Protein 5K8K (pdb70)

Foldseek 3Di:
DKEKEAEAAQDDPVCVLSVVVVLCVVPVLLPHQEYEYAENPHVAAQAPPDDDPSVVVVLVSLQVSVVSNYQAAYEYDPRYNRDDDVSCVSRVHHYDYQWDWDQDLNFTEIEHAQPVQLVLPVVVVVVVVVCPDVVVSVVSVVDDPVVSVVVSVVVVVVVVVVVVVDDLNSRGDPVSVVVVCVVSVGQYYEHEDSQDADWDNDPRHIYGYFHHDDSVDGWMWMDSVPDIDTPDD

Secondary structure (DSSP, 8-state):
---EEE----BBTTBHHHHHHHHH---SGGG-SEEEEES--BS----TT---HHHHHHHHHHHHHHHTT-EEEEE--SSSTT--HHHHHHH--EEE-SEEEEEETTEEEEEE-SGGG-TT-HHHHHHHHHHT-HHHHHHHHHS-HHHHHHHHHHHHHHHHHHHHTS-S-----HHHHHHHHHHHT-SEEEE-SS---EEEE-SS-EEEEPPPPBTTB---B--TTS---B---

Nearest PDB structures (foldseek):
  8qjz-assembly1_A  TM=9.692E-01  e=6.693E-30  Escherichia coli
  6pib-assembly1_A  TM=9.612E-01  e=5.198E-30  Klebsiella pneumoniae
  8qka-assembly1_A-2  TM=9.371E-01  e=3.813E-28  Klebsiella pneumoniae
  5b49-assembly2_B  TM=9.588E-01  e=7.422E-27  Pseudomonas aeruginosa PAO1
  5b4c-assembly2_B  TM=9.190E-01  e=1.639E-25  Pseudomonas aeruginosa PAO1

Radius of gyration: 17.31 Å; Cα contacts (8 Å, |Δi|>4): 423; chains: 1; bounding box: 34×46×44 Å

GO terms:
  GO:0030145 manganese ion binding (F, IDA)
  GO:0008758 UDP-2,3-diacylglucosamine hydrolase activity (F, IDA)
  GO:0005737 cytoplasm (C, EXP)

InterPro domains:
  IPR004843 Calcineurin-like, phosphoesterase domain [PF00149] (6-199)
  IPR010138 UDP-2,3-diacylglucosamine hydrolase [MF_00575] (1-237)
  IPR010138 UDP-2,3-diacylglucosamine hydrolase [TIGR01854] (4-230)
  IPR029052 Metallo-dependent phosphatase-like [G3DSA:3.60.21.10] (2-234)
  IPR029052 Metallo-dependent phosphatase-like [SSF56300] (5-220)
  IPR043461 UDP-2,3-diacylglucosamine hydrolase LpxH-like [PTHR34990] (2-232)

Structure (mmCIF, N/CA/C/O backbone):
data_5K8K
#
_entry.id   5K8K
#
_cell.length_a   99.840
_cell.length_b   99.840
_cell.length_c   200.850
_cell.angle_alpha   90.00
_cell.angle_beta   90.00
_cell.angle_gamma   120.00
#
_symmetry.space_group_name_H-M   'H 3 2'
#
loop_
_entity.id
_entity.type
_entity.pdbx_description
1 polymer 'UDP-2,3-diacylglucosamine hydrolase'
2 non-polymer 'MANGANESE (II) ION'
3 non-polymer '(R)-((2R,3S,4R,5R,6R)-3-HYDROXY-2-(HYDROXYMETHYL)-5-((R)-3-HYDROXYTETRADECANAMIDO)-6-(PHOSPHONOOXY)TETRAHYDRO-2H-PYRAN-4-YL) 3-HYDROXYTETRADECANOATE'
4 non-polymer 'ACETATE ION'
5 non-polymer GLYCEROL
6 water water
#
loop_
_atom_site.group_PDB
_atom_site.id
_atom_site.type_symbol
_atom_site.label_atom_id
_atom_site.label_alt_id
_atom_site.label_comp_id
_atom_site.label_asym_id
_atom_site.label_entity_id
_atom_site.label_seq_id
_atom_site.pdbx_PDB_ins_code
_atom_site.Cartn_x
_ato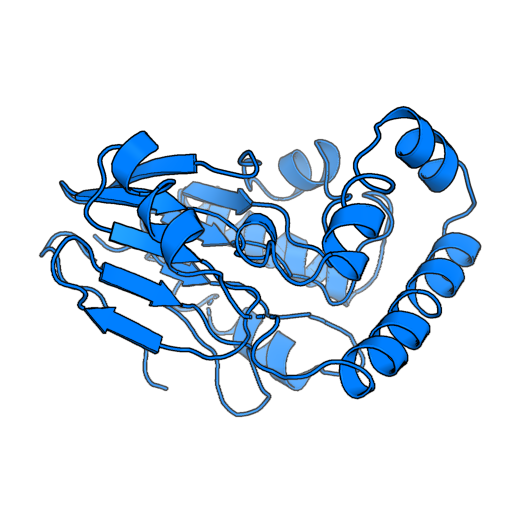m_site.Cartn_y
_atom_site.Cartn_z
_atom_site.occupancy
_atom_site.B_iso_or_equiv
_atom_site.auth_seq_id
_atom_site.auth_comp_id
_atom_site.auth_asym_id
_atom_site.auth_atom_id
_atom_site.pdbx_PDB_model_num
ATOM 9 N N . LYS A 1 2 ? -15.651 52.778 15.542 1.00 79.36 2 LYS A N 1
ATOM 10 C CA . LYS A 1 2 ? -15.776 51.329 15.619 1.00 71.28 2 LYS A CA 1
ATOM 11 C C . LYS A 1 2 ? -14.632 50.661 14.870 1.00 61.57 2 LYS A C 1
ATOM 12 O O . LYS A 1 2 ? -14.272 51.064 13.759 1.00 58.64 2 LYS A O 1
ATOM 18 N N . HIS A 1 3 ? -14.046 49.642 15.490 1.00 55.23 3 HIS A N 1
ATOM 19 C CA . HIS A 1 3 ? -12.934 48.945 14.866 1.00 54.21 3 HIS A CA 1
ATOM 20 C C . HIS A 1 3 ? -12.909 47.501 15.348 1.00 54.97 3 HIS A C 1
ATOM 21 O O . HIS A 1 3 ? -13.522 47.152 16.360 1.00 56.57 3 HIS A O 1
ATOM 28 N N . SER A 1 4 ? -12.201 46.661 14.590 1.00 49.20 4 SER A N 1
ATOM 29 C CA . SER A 1 4 ? -12.083 45.240 14.882 1.00 48.99 4 SER A CA 1
ATOM 30 C C . SER A 1 4 ? -10.646 44.802 14.637 1.00 51.20 4 SER A C 1
ATOM 31 O O . SER A 1 4 ? -9.920 45.401 13.840 1.00 50.87 4 SER A O 1
ATOM 34 N N . TYR A 1 5 ? -10.247 43.734 15.322 1.00 51.06 5 TYR A N 1
ATOM 35 C CA . TYR A 1 5 ? -8.887 43.223 15.252 1.00 46.95 5 TYR A CA 1
ATOM 36 C C . TYR A 1 5 ? -8.861 41.813 14.680 1.00 43.43 5 TYR A C 1
ATOM 37 O O . TYR A 1 5 ? -9.821 41.048 14.815 1.00 39.48 5 TYR A O 1
ATOM 46 N N . PHE A 1 6 ? -7.734 41.482 14.052 1.00 44.64 6 PHE A N 1
ATOM 47 C CA . PHE A 1 6 ? -7.469 40.166 13.487 1.00 39.70 6 PHE A CA 1
ATOM 48 C C . PHE A 1 6 ? -6.068 39.741 13.897 1.00 39.78 6 PHE A C 1
ATOM 49 O O . PHE A 1 6 ? -5.105 40.478 13.663 1.00 43.11 6 PHE A O 1
ATOM 57 N N . ILE A 1 7 ? -5.949 38.560 14.507 1.00 36.53 7 ILE A N 1
ATOM 58 C CA . ILE A 1 7 ? -4.661 38.022 14.928 1.00 37.93 7 ILE A CA 1
ATOM 59 C C . ILE A 1 7 ? -4.637 36.522 14.669 1.00 43.00 7 ILE A C 1
ATOM 60 O O . ILE A 1 7 ? -5.676 35.862 14.593 1.00 42.72 7 ILE A O 1
ATOM 65 N N . SER A 1 8 ? -3.424 35.985 14.551 1.00 40.68 8 SER A N 1
ATOM 66 C CA . SER A 1 8 ? -3.220 34.546 14.458 1.00 45.63 8 SER A CA 1
ATOM 67 C C . SER A 1 8 ? -1.751 34.253 14.731 1.00 46.70 8 SER A C 1
ATOM 68 O O . SER A 1 8 ? -0.943 35.165 14.925 1.00 46.10 8 SER A O 1
ATOM 71 N N . ASP A 1 9 ? -1.426 32.958 14.757 1.00 45.47 9 ASP A N 1
ATOM 72 C CA . ASP A 1 9 ? -0.046 32.467 14.788 1.00 48.93 9 ASP A CA 1
ATOM 73 C C . ASP A 1 9 ? 0.744 33.047 15.962 1.00 51.54 9 ASP A C 1
ATOM 74 O O . ASP A 1 9 ? 1.875 33.517 15.816 1.00 52.88 9 ASP A O 1
ATOM 79 N N . LEU A 1 10 ? 0.133 32.999 17.140 1.00 51.11 10 LEU A N 1
ATOM 80 C CA . LEU A 1 10 ? 0.802 33.395 18.368 1.00 50.58 10 LEU A CA 1
ATOM 81 C C . LEU A 1 10 ? 1.615 32.259 18.973 1.00 55.23 10 LEU A C 1
ATOM 82 O O . LEU A 1 10 ? 2.643 32.518 19.612 1.00 57.40 10 LEU A O 1
ATOM 87 N N . HIS A 1 11 ? 1.184 31.017 18.766 1.00 55.27 11 HIS A N 1
ATOM 88 C CA . HIS A 1 11 ? 1.814 29.820 19.324 1.00 59.48 11 HIS A CA 1
ATOM 89 C C . HIS A 1 11 ? 2.239 30.046 20.777 1.00 61.87 11 HIS A C 1
ATOM 90 O O . HIS A 1 11 ? 3.411 29.946 21.137 1.00 67.71 11 HIS A O 1
ATOM 97 N N . LEU A 1 12 ? 1.252 30.372 21.611 1.00 60.17 12 LEU A N 1
ATOM 98 C CA . LEU A 1 12 ? 1.521 30.613 23.023 1.00 61.68 12 LEU A CA 1
ATOM 99 C C . LEU A 1 12 ? 2.052 29.348 23.688 1.00 69.50 12 LEU A C 1
ATOM 100 O O . LEU A 1 12 ? 1.550 28.244 23.459 1.00 70.74 12 LEU A O 1
ATOM 105 N N . SER A 1 13 ? 3.093 29.514 24.502 1.00 73.69 13 SER A N 1
ATOM 106 C CA . SER A 1 13 ? 3.720 28.395 25.189 1.00 77.79 13 SER A CA 1
ATOM 107 C C . SER A 1 13 ? 4.480 28.923 26.396 1.00 80.82 13 SER A C 1
ATOM 108 O O . SER A 1 13 ? 4.947 30.066 26.402 1.00 81.97 13 SER A O 1
ATOM 111 N N . GLU A 1 14 ? 4.592 28.079 27.422 1.00 82.56 14 GLU A N 1
ATOM 112 C CA . GLU A 1 14 ? 5.372 28.451 28.597 1.00 86.49 14 GLU A CA 1
ATOM 113 C C . GLU A 1 14 ? 6.841 28.644 28.248 1.00 86.66 14 GLU A C 1
ATOM 114 O O . GLU A 1 14 ? 7.529 29.454 28.879 1.00 87.96 14 GLU A O 1
ATOM 120 N N . THR A 1 15 ? 7.330 27.915 27.242 1.00 87.69 15 THR A N 1
ATOM 121 C CA . THR A 1 15 ? 8.682 28.123 26.737 1.00 90.97 15 THR A CA 1
ATOM 122 C C . THR A 1 15 ? 8.909 29.569 26.307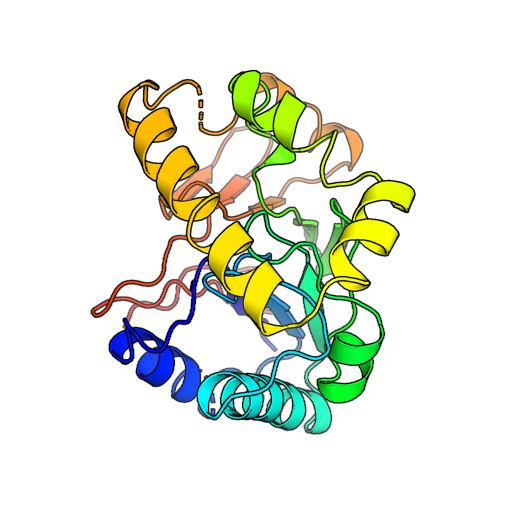 1.00 90.67 15 THR A C 1
ATOM 123 O O . THR A 1 15 ? 10.023 30.088 26.440 1.00 94.03 15 THR A O 1
ATOM 127 N N . GLN A 1 16 ? 7.870 30.242 25.804 1.00 87.52 16 GLN A N 1
ATOM 128 C CA . GLN A 1 16 ? 7.969 31.616 25.311 1.00 85.82 16 GLN A CA 1
ATOM 129 C C . GLN A 1 16 ? 7.003 32.504 26.086 1.00 85.43 16 GLN A C 1
ATOM 130 O O . GLN A 1 16 ? 5.898 32.806 25.599 1.00 85.14 16 GLN A O 1
ATOM 134 N N . PRO A 1 17 ? 7.371 32.946 27.287 1.00 85.50 17 PRO A N 1
ATOM 135 C CA . PRO A 1 17 ? 6.527 33.885 28.035 1.00 85.06 17 PRO A CA 1
ATOM 136 C C . PRO A 1 17 ? 6.621 35.321 27.550 1.00 87.75 17 PRO A C 1
ATOM 137 O O . PRO A 1 17 ? 5.929 36.186 28.099 1.00 84.28 17 PRO A O 1
ATOM 141 N N . GLU A 1 18 ? 7.462 35.597 26.550 1.00 93.51 18 GLU A N 1
ATOM 142 C CA . GLU A 1 18 ? 7.564 36.951 26.015 1.00 96.81 18 GLU A CA 1
ATOM 143 C C . GLU A 1 18 ? 6.345 37.319 25.178 1.00 91.69 18 GLU A C 1
ATOM 144 O O . GLU A 1 18 ? 5.945 38.489 25.156 1.00 89.65 18 GLU A O 1
ATOM 146 N N . LEU A 1 19 ? 5.749 36.342 24.489 1.00 87.89 19 LEU A N 1
ATOM 147 C CA . LEU A 1 19 ? 4.547 36.592 23.701 1.00 84.21 19 LEU A CA 1
ATOM 148 C C . LEU A 1 19 ? 3.302 36.647 24.572 1.00 79.65 19 LEU A C 1
ATOM 149 O O . LEU A 1 19 ? 2.404 37.461 24.325 1.00 77.85 19 LEU A O 1
ATOM 154 N N . THR A 1 20 ? 3.211 35.759 25.563 1.00 75.71 20 THR A N 1
ATOM 155 C CA . THR A 1 20 ? 2.085 35.806 26.485 1.00 71.54 20 THR A CA 1
ATOM 156 C C . THR A 1 20 ? 1.928 37.201 27.074 1.00 70.51 20 THR A C 1
ATOM 157 O O . THR A 1 20 ? 0.812 37.722 27.163 1.00 70.88 20 THR A O 1
ATOM 161 N N . ALA A 1 21 ? 3.043 37.835 27.445 1.00 69.70 21 ALA A N 1
ATOM 162 C CA . ALA A 1 21 ? 2.989 39.212 27.927 1.00 74.57 21 ALA A CA 1
ATOM 163 C C . ALA A 1 21 ? 2.407 40.140 26.864 1.00 72.90 21 ALA A C 1
ATOM 164 O O . ALA A 1 21 ? 1.544 40.977 27.160 1.00 69.67 21 ALA A O 1
ATOM 166 N N . LEU A 1 22 ? 2.865 39.998 25.615 1.00 71.47 22 LEU A N 1
ATOM 167 C CA . LEU A 1 22 ? 2.298 40.782 24.519 1.00 71.86 22 LEU A CA 1
ATOM 168 C C . LEU A 1 22 ? 0.814 40.489 24.339 1.00 70.11 22 LEU A C 1
ATOM 169 O O . LEU A 1 22 ? 0.026 41.398 24.055 1.00 70.01 22 LEU A O 1
ATOM 174 N N . PHE A 1 23 ? 0.416 39.223 24.498 1.00 68.05 23 PHE A N 1
ATOM 175 C CA . PHE A 1 23 ? -0.992 38.859 24.369 1.00 66.78 23 PHE A CA 1
ATOM 176 C C . PHE A 1 23 ? -1.822 39.457 25.502 1.00 66.64 23 PHE A C 1
ATOM 177 O O . PHE A 1 23 ? -2.950 39.914 25.280 1.00 67.74 23 PHE A O 1
ATOM 185 N N . VAL A 1 24 ? -1.273 39.483 26.718 1.00 66.85 24 VAL A N 1
ATOM 186 C CA . VAL A 1 24 ? -1.991 40.064 27.849 1.00 67.00 24 VAL A CA 1
ATOM 187 C C . VAL A 1 24 ? -2.196 41.559 27.644 1.00 70.22 24 VAL A C 1
ATOM 188 O O . VAL A 1 24 ? -3.272 42.098 27.934 1.00 72.71 24 VAL A O 1
ATOM 192 N N . ASP A 1 25 ? -1.174 42.256 27.140 1.00 70.77 25 ASP A N 1
ATOM 193 C CA . ASP A 1 25 ? -1.314 43.693 26.925 1.00 72.17 25 ASP A CA 1
ATOM 194 C C . ASP A 1 25 ? -2.338 43.988 25.836 1.00 68.67 25 ASP A C 1
ATOM 195 O O . ASP A 1 25 ? -3.124 44.936 25.957 1.00 72.06 25 ASP A O 1
ATOM 197 N N . PHE A 1 26 ? -2.357 43.179 24.773 1.00 61.93 26 PHE A N 1
ATOM 198 C CA . PHE A 1 26 ? -3.325 43.394 23.704 1.00 61.90 26 PHE A CA 1
ATOM 199 C C . PHE A 1 26 ? -4.750 43.116 24.172 1.00 61.59 26 PHE A C 1
ATOM 200 O O . PHE A 1 26 ? -5.678 43.864 23.836 1.00 58.17 26 PHE A O 1
ATOM 216 N N . GLN A 1 28 ? -6.012 43.163 27.190 1.00 60.37 28 GLN A N 1
ATOM 217 C CA . GLN A 1 28 ? -6.469 44.025 28.271 1.00 63.67 28 GLN A CA 1
ATOM 218 C C . GLN A 1 28 ? -6.537 45.496 27.894 1.00 66.49 28 GLN A C 1
ATOM 219 O O . GLN A 1 28 ? -7.284 46.243 28.535 1.00 72.70 28 GLN A O 1
ATOM 225 N N . ASN A 1 29 ? -5.799 45.936 26.871 1.00 68.19 29 ASN A N 1
ATOM 226 C CA . ASN A 1 29 ? -5.726 47.357 26.556 1.00 76.12 29 ASN A CA 1
ATOM 227 C C . ASN A 1 29 ? -6.302 47.750 25.205 1.00 74.89 29 ASN A C 1
ATOM 228 O O . ASN A 1 29 ? -6.707 48.908 25.051 1.00 79.16 29 ASN A O 1
ATOM 233 N N . LEU A 1 30 ? -6.346 46.850 24.232 1.00 70.47 30 LEU A N 1
ATOM 234 C CA . LEU A 1 30 ? -6.916 47.179 22.932 1.00 70.52 30 LEU A CA 1
ATOM 235 C C . LEU A 1 30 ? -8.165 46.382 22.606 1.00 68.93 30 LEU A C 1
ATOM 236 O O . LEU A 1 30 ? -9.149 46.958 22.134 1.00 70.01 30 LEU A O 1
ATOM 241 N N . ALA A 1 31 ? -8.140 45.070 22.837 1.00 66.99 31 ALA A N 1
ATOM 242 C CA . ALA A 1 31 ? -9.294 44.220 22.555 1.00 61.50 31 ALA A CA 1
ATOM 243 C C . ALA A 1 31 ? -10.601 44.713 23.167 1.00 62.59 31 ALA A C 1
ATOM 244 O O . ALA A 1 31 ? -11.623 44.674 22.460 1.00 60.52 31 ALA A O 1
ATOM 246 N N . PRO A 1 32 ? -10.659 45.173 24.425 1.00 61.97 32 PRO A N 1
ATOM 247 C CA . PRO A 1 32 ? -11.961 45.581 24.983 1.00 61.43 32 PRO A CA 1
ATOM 248 C C . PRO A 1 32 ? -12.659 46.683 24.207 1.00 61.98 32 PRO A C 1
ATOM 249 O O . PRO A 1 32 ? -13.893 46.761 24.250 1.00 62.08 32 PRO A O 1
ATOM 253 N N . GLN A 1 33 ? -11.923 47.532 23.493 1.00 63.13 33 GLN A N 1
ATOM 254 C CA . GLN A 1 33 ? -12.535 48.602 22.716 1.00 64.54 33 GLN A CA 1
ATOM 255 C C . GLN A 1 33 ? -12.875 48.179 21.293 1.00 61.39 33 GLN A C 1
ATOM 256 O O . GLN A 1 33 ? -13.323 49.018 20.502 1.00 59.65 33 GLN A O 1
ATOM 262 N N . ALA A 1 34 ? -12.680 46.911 20.949 1.00 57.28 34 ALA A N 1
ATOM 263 C CA . ALA A 1 34 ? -12.974 46.433 19.608 1.00 54.91 34 ALA A CA 1
ATOM 264 C C . ALA A 1 34 ? -14.429 46.001 19.494 1.00 55.95 34 ALA A C 1
ATOM 265 O O . ALA A 1 34 ? -15.056 45.582 20.471 1.00 60.53 34 ALA A O 1
ATOM 267 N N . GLU A 1 35 ? -14.961 46.118 18.279 1.00 52.92 35 GLU A N 1
ATOM 268 C CA . GLU A 1 35 ? -16.277 45.581 17.960 1.00 56.19 35 GLU A CA 1
ATOM 269 C C . GLU A 1 35 ? -16.238 44.058 17.800 1.00 53.90 35 GLU A C 1
ATOM 270 O O . GLU A 1 35 ? -17.110 43.352 18.326 1.00 48.72 35 GLU A O 1
ATOM 276 N N . ARG A 1 36 ? -15.237 43.531 17.088 1.00 49.28 36 ARG A N 1
ATOM 277 C CA . ARG A 1 36 ? -15.063 42.091 16.940 1.00 43.94 36 ARG A CA 1
ATOM 278 C C . ARG A 1 36 ? -13.587 41.735 17.028 1.00 45.77 36 ARG A C 1
ATOM 279 O O . ARG A 1 36 ? -12.714 42.515 16.634 1.00 44.53 36 ARG A O 1
ATOM 287 N N . LEU A 1 37 ? -13.327 40.532 17.537 1.00 43.81 37 LEU A N 1
ATOM 288 C CA . LEU A 1 37 ? -11.994 39.947 17.585 1.00 40.14 37 LEU A CA 1
ATOM 289 C C . LEU A 1 37 ? -12.033 38.594 16.884 1.00 40.92 37 LEU A C 1
ATOM 290 O O . LEU A 1 37 ? -12.768 37.694 17.305 1.00 43.11 37 LEU A O 1
ATOM 295 N N . TYR A 1 38 ? -11.256 38.457 15.813 1.00 37.74 38 TYR A N 1
ATOM 296 C CA . TYR A 1 38 ? -11.090 37.192 15.108 1.00 32.73 38 TYR A CA 1
ATOM 297 C C . TYR A 1 38 ? -9.692 36.649 15.367 1.00 34.24 38 TYR A C 1
ATOM 298 O O . TYR A 1 38 ? -8.698 37.345 15.135 1.00 35.98 38 TYR A O 1
ATOM 307 N N . ILE A 1 39 ? -9.621 35.408 15.836 1.00 32.16 39 ILE A N 1
ATOM 308 C CA . ILE A 1 39 ? -8.367 34.694 16.026 1.00 30.95 39 ILE A CA 1
ATOM 309 C C . ILE A 1 39 ? -8.334 33.573 14.995 1.00 36.11 39 ILE A C 1
ATOM 310 O O . ILE A 1 39 ? -9.081 32.594 15.107 1.00 39.49 39 ILE A O 1
ATOM 315 N N . LEU A 1 40 ? -7.469 33.703 13.992 1.00 37.81 40 LEU A N 1
ATOM 316 C CA . LEU A 1 40 ? -7.482 32.803 12.837 1.00 37.18 40 LEU A CA 1
ATOM 317 C C . LEU A 1 40 ? -6.432 31.698 12.973 1.00 38.21 40 LEU A C 1
ATOM 318 O O . LEU A 1 40 ? -5.587 31.490 12.104 1.00 44.36 40 LEU A O 1
ATOM 323 N N . GLY A 1 41 ? -6.510 30.958 14.073 1.00 36.85 41 GLY A N 1
ATOM 324 C CA . GLY A 1 41 ? -5.745 29.740 14.229 1.00 34.05 41 GLY A CA 1
ATOM 325 C C . GLY A 1 41 ? -4.386 29.950 14.869 1.00 36.47 41 GLY A C 1
ATOM 326 O O . GLY A 1 41 ? -3.863 31.060 14.965 1.00 35.60 41 GLY A O 1
ATOM 327 N N . ASP A 1 42 ? -3.806 28.833 15.304 1.00 44.26 42 ASP A N 1
ATOM 328 C CA . ASP A 1 42 ? -2.491 28.806 15.942 1.00 47.99 42 ASP A CA 1
ATOM 329 C C . ASP A 1 42 ? -2.416 29.808 17.091 1.00 48.08 42 ASP A C 1
ATOM 330 O O . ASP A 1 42 ? -1.462 30.578 17.223 1.00 46.77 42 ASP A O 1
ATOM 335 N N . LEU A 1 43 ? -3.451 29.803 17.930 1.00 43.73 43 LEU A N 1
ATOM 336 C CA . LEU A 1 43 ? -3.370 30.572 19.164 1.00 45.64 43 LEU A CA 1
ATOM 337 C C . LEU A 1 43 ? -2.385 29.928 20.134 1.00 50.32 43 LEU A C 1
ATOM 338 O O . LEU A 1 43 ? -1.575 30.624 20.759 1.00 53.70 43 LEU A O 1
ATOM 343 N N . PHE A 1 44 ? -2.421 28.603 20.249 1.00 49.13 44 PHE A N 1
ATOM 344 C CA . PHE A 1 44 ? -1.509 27.848 21.096 1.00 55.17 44 PHE A CA 1
ATOM 345 C C . PHE A 1 44 ? -0.420 27.180 20.265 1.00 57.70 44 PHE A C 1
ATOM 346 O O . PHE A 1 44 ? -0.572 26.944 19.065 1.00 58.31 44 PHE A O 1
ATOM 354 N N . ASP A 1 45 ? 0.692 26.868 20.934 1.00 60.88 45 ASP A N 1
ATOM 355 C CA . ASP A 1 45 ? 1.756 26.114 20.283 1.00 60.80 45 ASP A CA 1
ATOM 356 C C . ASP A 1 45 ? 1.251 24.752 19.822 1.00 57.69 45 ASP A C 1
ATOM 357 O O . ASP A 1 45 ? 1.634 24.266 18.752 1.00 58.66 45 ASP A O 1
ATOM 362 N N . PHE A 1 46 ? 0.389 24.123 20.616 1.00 56.33 46 PHE A N 1
ATOM 363 C CA . PHE A 1 46 ? -0.308 22.913 20.203 1.00 56.80 46 PHE A CA 1
ATOM 364 C C . PHE A 1 46 ? -1.503 22.719 21.123 1.00 57.45 46 PHE A C 1
ATOM 365 O O . PHE A 1 46 ? -1.542 23.242 22.239 1.00 60.71 46 PHE A O 1
ATOM 373 N N . TRP A 1 47 ? -2.480 21.961 20.637 1.00 54.05 47 TRP A N 1
ATOM 374 C CA . TRP A 1 47 ? -3.677 21.659 21.409 1.00 51.07 47 TRP A CA 1
ATOM 375 C C . TRP A 1 47 ? -3.997 20.185 21.256 1.00 53.18 47 TRP A C 1
ATOM 376 O O . TRP A 1 47 ? -4.128 19.691 20.132 1.00 53.23 47 TRP A O 1
ATOM 387 N N . ILE A 1 48 ? -4.132 19.492 22.383 1.00 55.78 48 ILE A N 1
ATOM 388 C CA . ILE A 1 48 ? -4.360 18.054 22.387 1.00 63.59 48 ILE A CA 1
ATOM 389 C C . ILE A 1 48 ? -5.727 17.678 22.928 1.00 65.02 48 ILE A C 1
ATOM 390 O O . ILE A 1 48 ? -6.031 16.481 23.026 1.00 75.93 48 ILE A O 1
ATOM 395 N N . GLY A 1 49 ? -6.567 18.645 23.250 1.00 52.80 49 GLY A N 1
ATOM 396 C CA . GLY A 1 49 ? -7.929 18.384 23.677 1.00 51.95 49 GLY A CA 1
ATOM 397 C C . GLY A 1 49 ? -8.410 19.449 24.642 1.00 57.71 49 GLY A C 1
ATOM 398 O O . GLY A 1 49 ? -7.641 20.119 25.322 1.00 61.69 49 GLY A O 1
ATOM 399 N N . ASP A 1 50 ? -9.735 19.596 24.722 1.00 60.66 50 ASP A N 1
ATOM 400 C CA . ASP A 1 50 ? -10.321 20.670 25.520 1.00 60.05 50 ASP A CA 1
ATOM 401 C C . ASP A 1 50 ? -10.188 20.455 27.023 1.00 64.76 50 ASP A C 1
ATOM 402 O O . ASP A 1 50 ? -10.597 21.338 27.787 1.00 65.25 50 ASP A O 1
ATOM 407 N N . ASP A 1 51 ? -9.646 19.325 27.475 1.00 68.32 51 ASP A N 1
ATOM 408 C CA . ASP A 1 51 ? -9.436 19.088 28.896 1.00 69.76 51 ASP A CA 1
ATOM 409 C C . ASP A 1 51 ? -8.023 19.441 29.344 1.00 67.34 51 ASP A C 1
ATOM 410 O O . ASP A 1 51 ? -7.661 19.162 30.491 1.00 72.01 51 ASP A O 1
ATOM 415 N N . GLU A 1 52 ? -7.223 20.044 28.466 1.00 62.72 52 GLU A N 1
ATOM 416 C CA . GLU A 1 52 ? -5.926 20.577 28.863 1.00 66.57 52 GLU A CA 1
ATOM 417 C C . GLU A 1 52 ? -6.092 21.628 29.957 1.00 74.27 52 GLU A C 1
ATOM 418 O O . GLU A 1 52 ? -7.006 22.458 29.913 1.00 80.52 52 GLU A O 1
ATOM 424 N N . GLN A 1 53 ? -5.198 21.596 30.943 1.00 74.50 53 GLN A N 1
ATOM 425 C CA . GLN A 1 53 ? -5.224 22.547 32.046 1.00 74.81 53 GLN A CA 1
ATOM 426 C C . GLN A 1 53 ? -3.806 22.982 32.377 1.00 75.42 53 GLN A C 1
ATOM 427 O O . GLN A 1 53 ? -2.899 22.148 32.435 1.00 78.92 53 GLN A O 1
ATOM 431 N N . SER A 1 54 ? -3.624 24.284 32.585 1.00 71.49 54 SER A N 1
ATOM 432 C CA . SER A 1 54 ? -2.346 24.847 33.005 1.00 72.03 54 SER A CA 1
ATOM 433 C C . SER A 1 54 ? -2.570 26.314 33.341 1.00 74.28 54 SER A C 1
ATOM 434 O O . SER A 1 54 ? -3.599 26.900 32.994 1.00 73.70 54 SER A O 1
ATOM 437 N N . ALA A 1 55 ? -1.581 26.902 34.021 1.00 75.82 55 ALA A N 1
ATOM 438 C CA . ALA A 1 55 ? -1.660 28.319 34.365 1.00 74.51 55 ALA A CA 1
ATOM 439 C C . ALA A 1 55 ? -1.727 29.186 33.113 1.00 70.53 55 ALA A C 1
ATOM 440 O O . ALA A 1 55 ? -2.434 30.202 33.087 1.00 67.30 55 ALA A O 1
ATOM 442 N N . LEU A 1 56 ? -1.000 28.798 32.064 1.00 66.00 56 LEU A N 1
ATOM 443 C CA . LEU A 1 56 ? -1.039 29.556 30.819 1.00 64.22 56 LEU A CA 1
ATOM 444 C C . LEU A 1 56 ? -2.377 29.387 30.110 1.00 64.37 56 LEU A C 1
ATOM 445 O O . LEU A 1 56 ? -2.939 30.361 29.596 1.00 59.33 56 LEU A O 1
ATOM 450 N N . ILE A 1 57 ? -2.903 28.161 30.075 1.00 68.14 57 ILE A N 1
ATOM 451 C CA . ILE A 1 57 ? -4.172 27.913 29.398 1.00 62.26 57 ILE A CA 1
ATOM 452 C C . ILE A 1 57 ? -5.309 28.640 30.104 1.00 59.80 57 ILE A C 1
ATOM 453 O O . ILE A 1 57 ? -6.148 29.282 29.462 1.00 60.15 57 ILE A O 1
ATOM 458 N N . GLN A 1 58 ? -5.356 28.554 31.433 1.00 61.52 58 GLN A N 1
ATOM 459 C CA . GLN A 1 58 ? -6.422 29.228 32.163 1.00 65.29 58 GLN A CA 1
ATOM 460 C C . GLN A 1 58 ? -6.294 30.744 32.047 1.00 62.74 58 GLN A C 1
ATOM 461 O O . GLN A 1 58 ? -7.301 31.461 32.080 1.00 57.58 58 GLN A O 1
ATOM 467 N N . GLN A 1 59 ? -5.072 31.246 31.888 1.00 64.81 59 GLN A N 1
ATOM 468 C CA . GLN A 1 59 ? -4.872 32.670 31.644 1.00 66.41 59 GLN A CA 1
ATOM 469 C C . GLN A 1 59 ? -5.454 33.086 30.297 1.00 63.18 59 GLN A C 1
ATOM 470 O O . GLN A 1 59 ? -6.221 34.053 30.201 1.00 63.65 59 GLN A O 1
ATOM 476 N N . VAL A 1 60 ? -5.077 32.370 29.238 1.00 60.59 60 VAL A N 1
ATOM 477 C CA . VAL A 1 60 ? -5.503 32.724 27.888 1.00 57.42 60 VAL A CA 1
ATOM 478 C C . VAL A 1 60 ? -7.015 32.612 27.756 1.00 56.46 60 VAL A C 1
ATOM 479 O O . VAL A 1 60 ? -7.664 33.466 27.138 1.00 53.50 60 VAL A O 1
ATOM 483 N N . LYS A 1 61 ? -7.603 31.570 28.349 1.00 54.32 61 LYS A N 1
ATOM 484 C CA . LYS A 1 61 ? -9.057 31.457 28.347 1.00 51.05 61 LYS A CA 1
ATOM 485 C C . LYS A 1 61 ? -9.699 32.636 29.071 1.00 56.61 61 LYS A C 1
ATOM 486 O O . LYS A 1 61 ? -10.706 33.183 28.603 1.00 54.69 61 LYS A O 1
ATOM 492 N N . ASP A 1 62 ? -9.116 33.060 30.201 1.00 59.24 62 ASP A N 1
ATOM 493 C CA . ASP A 1 62 ? -9.674 34.186 30.951 1.00 58.48 62 ASP A CA 1
ATOM 494 C C . ASP A 1 62 ? -9.641 35.473 30.142 1.00 53.44 62 ASP A C 1
ATOM 495 O O . ASP A 1 62 ? -10.612 36.238 30.146 1.00 56.09 62 ASP A O 1
ATOM 500 N N . LEU A 1 63 ? -8.512 35.755 29.480 1.00 50.72 63 LEU A N 1
ATOM 501 C CA . LEU A 1 63 ? -8.427 36.966 28.668 1.00 57.07 63 LEU A CA 1
ATOM 502 C C . LEU A 1 63 ? -9.509 36.992 27.597 1.00 54.33 63 LEU A C 1
ATOM 503 O O . LEU A 1 63 ? -10.125 38.037 27.354 1.00 54.45 63 LEU A O 1
ATOM 508 N N . ILE A 1 64 ? -9.767 35.848 26.957 1.00 52.56 64 ILE A N 1
ATOM 509 C CA . ILE A 1 64 ? -10.800 35.803 25.928 1.00 51.37 64 ILE A CA 1
ATOM 510 C C . ILE A 1 64 ? -12.176 35.985 26.550 1.00 52.01 64 ILE A C 1
ATOM 511 O O . ILE A 1 64 ? -13.039 36.673 25.989 1.00 52.74 64 ILE A O 1
ATOM 516 N N . LYS A 1 65 ? -12.407 35.378 27.716 1.00 50.71 65 LYS A N 1
ATOM 517 C CA . LYS A 1 65 ? -13.719 35.500 28.344 1.00 57.91 65 LYS A CA 1
ATOM 518 C C . LYS A 1 65 ? -13.969 36.925 28.827 1.00 58.82 65 LYS A C 1
ATOM 519 O O . LYS A 1 65 ? -15.089 37.434 28.709 1.00 54.03 65 LYS A O 1
ATOM 525 N N . PHE A 1 66 ? -12.934 37.589 29.354 1.00 62.31 66 PHE A N 1
ATOM 526 C CA . PHE A 1 66 ? -13.100 38.961 29.833 1.00 62.64 66 PHE A CA 1
ATOM 527 C C . PHE A 1 66 ? -13.414 39.912 28.685 1.00 60.58 66 PHE A C 1
ATOM 528 O O . PHE A 1 66 ? -14.273 40.792 28.817 1.00 61.17 66 PHE A O 1
ATOM 530 N N . VAL A 1 67 ? -12.727 39.751 27.552 1.00 59.49 67 VAL A N 1
ATOM 531 C CA . VAL A 1 67 ? -13.032 40.543 26.365 1.00 59.19 67 VAL A CA 1
ATOM 532 C C . VAL A 1 67 ? -14.427 40.215 25.848 1.00 59.41 67 VAL A C 1
ATOM 533 O O . VAL A 1 67 ? -15.193 41.111 25.478 1.00 59.15 67 VAL A O 1
ATOM 537 N N . SER A 1 68 ? -14.783 38.928 25.822 1.00 61.94 68 SER A N 1
ATOM 538 C CA . SER A 1 68 ? -16.083 38.528 25.291 1.00 59.25 68 SER A CA 1
ATOM 539 C C . SER A 1 68 ? -17.230 39.063 26.140 1.00 63.21 68 SER A C 1
ATOM 540 O O . SER A 1 68 ? -18.214 39.582 25.604 1.00 67.53 68 SER A O 1
ATOM 543 N N . ASP A 1 69 ? -17.126 38.943 27.465 1.00 66.04 69 ASP A N 1
ATOM 544 C CA . ASP A 1 69 ? -18.227 39.350 28.332 1.00 71.16 69 ASP A CA 1
ATOM 545 C C . ASP A 1 69 ? -18.479 40.850 28.284 1.00 72.12 69 ASP A C 1
ATOM 546 O O . ASP A 1 69 ? -19.597 41.289 28.579 1.00 69.05 69 ASP A O 1
ATOM 551 N N . GLN A 1 70 ? -17.480 41.637 27.896 1.00 72.91 70 GLN A N 1
ATOM 552 C CA . GLN A 1 70 ? -17.647 43.067 27.687 1.00 72.43 70 GLN A CA 1
ATOM 553 C C . GLN A 1 70 ? -18.312 43.404 26.360 1.00 70.38 70 GLN A C 1
ATOM 554 O O . GLN A 1 70 ? -18.300 44.573 25.964 1.00 75.37 70 GLN A O 1
ATOM 560 N N . GLY A 1 71 ? -18.874 42.420 25.661 1.00 62.24 71 GLY A N 1
ATOM 561 C CA . GLY A 1 71 ? -19.623 42.679 24.453 1.00 54.41 71 GLY A CA 1
ATOM 562 C C . GLY A 1 71 ? -18.848 42.575 23.158 1.00 52.60 71 GLY A C 1
ATOM 563 O O . GLY A 1 71 ? -19.446 42.753 22.089 1.00 57.45 71 GLY A O 1
ATOM 564 N N . VAL A 1 72 ? -17.546 42.301 23.211 1.00 49.43 72 VAL A N 1
ATOM 565 C CA . VAL A 1 72 ? -16.761 42.102 21.996 1.00 47.13 72 VAL A CA 1
ATOM 566 C C . VAL A 1 72 ? -17.092 40.734 21.417 1.00 46.53 72 VAL A C 1
ATOM 567 O O . VAL A 1 72 ? -17.023 39.720 22.119 1.00 50.83 72 VAL A O 1
ATOM 571 N N . GLN A 1 73 ? -17.463 40.702 20.138 1.00 46.11 73 GLN A N 1
ATOM 572 C CA . GLN A 1 73 ? -17.788 39.450 19.455 1.00 46.40 73 GLN A CA 1
ATOM 573 C C . GLN A 1 73 ? -16.497 38.725 19.088 1.00 44.01 73 GLN A C 1
ATOM 574 O O . GLN A 1 73 ? -15.768 39.155 18.187 1.00 43.88 73 GLN A O 1
ATOM 580 N N . CYS A 1 74 ? -16.219 37.621 19.774 1.00 40.48 74 CYS A N 1
ATOM 581 C CA . CYS A 1 74 ? -14.982 36.875 19.595 1.00 38.41 74 CYS A CA 1
ATOM 582 C C . CYS A 1 74 ? -15.214 35.646 18.731 1.00 39.21 74 CYS A C 1
ATOM 583 O O . CYS A 1 74 ? -16.206 34.930 18.897 1.00 40.98 74 CYS A O 1
ATOM 586 N N . TYR A 1 75 ? -14.291 35.401 17.808 1.00 36.95 75 TYR A N 1
ATOM 587 C CA . TYR A 1 75 ? -14.382 34.249 16.925 1.00 37.01 75 TYR A CA 1
ATOM 588 C C . TYR A 1 75 ? -13.039 33.542 16.865 1.00 38.40 75 TYR A C 1
ATOM 589 O O . TYR A 1 75 ? -11.984 34.185 16.913 1.00 37.69 75 TYR A O 1
ATOM 598 N N . PHE A 1 76 ? -13.086 32.215 16.764 1.00 39.32 76 PHE A N 1
ATOM 599 C CA . PHE A 1 76 ? -11.888 31.401 16.610 1.00 39.20 76 PHE A CA 1
ATOM 600 C C . PHE A 1 76 ? -12.043 30.502 15.396 1.00 37.11 76 PHE A C 1
ATOM 601 O O . PHE A 1 76 ? -13.039 29.783 15.270 1.00 41.01 76 PHE A O 1
ATOM 609 N N . GLN A 1 77 ? -11.058 30.550 14.510 1.00 34.91 77 GLN A N 1
ATOM 610 C CA . GLN A 1 77 ? -10.935 29.633 13.390 1.00 32.65 77 GLN A CA 1
ATOM 611 C C . GLN A 1 77 ? -9.740 28.729 13.656 1.00 36.72 77 GLN A C 1
ATOM 612 O O . GLN A 1 77 ? -8.697 29.197 14.116 1.00 42.01 77 GLN A O 1
ATOM 618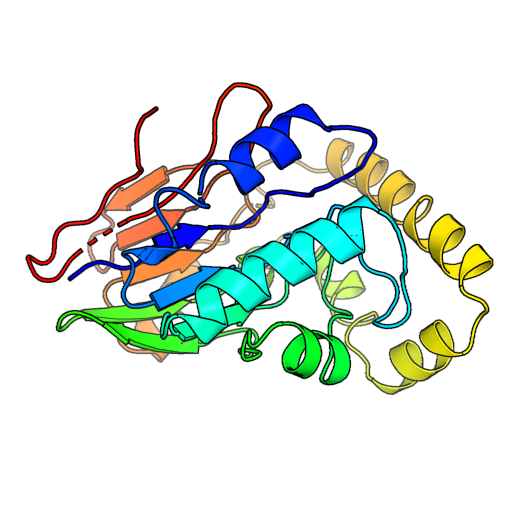 N N . HIS A 1 78 ? -9.896 27.438 13.387 1.00 31.42 78 HIS A N 1
ATOM 619 C CA . HIS A 1 78 ? -8.848 26.483 13.714 1.00 30.85 78 HIS A CA 1
ATOM 620 C C . HIS A 1 78 ? -7.593 26.743 12.890 1.00 38.72 78 HIS A C 1
ATOM 621 O O . HIS A 1 78 ? -7.654 27.175 11.736 1.00 40.80 78 HIS A O 1
ATOM 628 N N . GLY A 1 79 ? -6.443 26.490 13.511 1.00 41.75 79 GLY A N 1
ATOM 629 C CA . GLY A 1 79 ? -5.183 26.387 12.815 1.00 39.68 79 GLY A CA 1
ATOM 630 C C . GLY A 1 79 ? -4.739 24.936 12.731 1.00 40.14 79 GLY A C 1
ATOM 631 O O . GLY A 1 79 ? -5.441 24.012 13.133 1.00 41.54 79 GLY A O 1
ATOM 632 N N . ASN A 1 80 ? -3.537 24.759 12.188 1.00 46.28 80 ASN A N 1
ATOM 633 C CA . ASN A 1 80 ? -2.910 23.444 12.149 1.00 45.93 80 ASN A CA 1
ATOM 634 C C . ASN A 1 80 ? -2.361 23.014 13.506 1.00 46.88 80 ASN A C 1
ATOM 635 O O . ASN A 1 80 ? -2.266 21.810 13.767 1.00 45.48 80 ASN A O 1
ATOM 640 N N . ARG A 1 81 ? -2.015 23.962 14.381 1.00 48.74 81 ARG A N 1
ATOM 641 C CA . ARG A 1 81 ? -1.506 23.601 15.700 1.00 48.35 81 ARG A CA 1
ATOM 642 C C . ARG A 1 81 ? -2.619 23.282 16.688 1.00 49.15 81 ARG A C 1
ATOM 643 O O . ARG A 1 81 ? -2.392 22.521 17.635 1.00 52.68 81 ARG A O 1
ATOM 651 N N . ASP A 1 82 ? -3.811 23.852 16.507 1.00 44.12 82 ASP A N 1
ATOM 652 C CA . ASP A 1 82 ? -4.875 23.730 17.503 1.00 46.54 82 ASP A CA 1
ATOM 653 C C . ASP A 1 82 ? -6.213 23.395 16.848 1.00 44.92 82 ASP A C 1
ATOM 654 O O . ASP A 1 82 ? -7.253 23.955 17.192 1.00 43.14 82 ASP A O 1
ATOM 659 N N . PHE A 1 83 ? -6.217 22.441 15.914 1.00 47.15 83 PHE A N 1
ATOM 660 C CA . PHE A 1 83 ? -7.469 22.079 15.256 1.00 44.45 83 PHE A CA 1
ATOM 661 C C . PHE A 1 83 ? -8.384 21.229 16.130 1.00 47.60 83 PHE A C 1
ATOM 662 O O . PHE A 1 83 ? -9.531 20.994 15.743 1.00 53.07 83 PHE A O 1
ATOM 670 N N . LEU A 1 84 ? -7.919 20.773 17.292 1.00 52.01 84 LEU A N 1
ATOM 671 C CA . LEU A 1 84 ? -8.743 19.972 18.192 1.00 49.35 84 LEU A CA 1
ATOM 672 C C . LEU A 1 84 ? -9.645 20.808 19.100 1.00 46.87 84 LEU A C 1
ATOM 673 O O . LEU A 1 84 ? -10.422 20.233 19.869 1.00 49.75 84 LEU A O 1
ATOM 678 N N . ILE A 1 85 ? -9.568 22.139 19.034 1.00 44.72 85 ILE A N 1
ATOM 679 C CA . ILE A 1 85 ? -10.426 22.976 19.863 1.00 49.09 85 ILE A CA 1
ATOM 680 C C . ILE A 1 85 ? -11.887 22.719 19.519 1.00 50.42 85 ILE A C 1
ATOM 681 O O . ILE A 1 85 ? -12.276 22.715 18.344 1.00 52.50 85 ILE A O 1
ATOM 686 N N . GLY A 1 86 ? -12.706 22.501 20.551 1.00 46.32 86 GLY A N 1
ATOM 687 C CA . GLY A 1 86 ? -14.085 22.097 20.347 1.00 40.99 86 GLY A CA 1
ATOM 688 C C . GLY A 1 86 ? -15.129 22.929 21.065 1.00 46.02 86 GLY A C 1
ATOM 689 O O . GLY A 1 86 ? -14.877 24.078 21.447 1.00 46.65 86 GLY A O 1
ATOM 690 N N . GLU A 1 87 ? -16.318 22.342 21.247 1.00 44.78 87 GLU A N 1
ATOM 691 C CA . GLU A 1 87 ? -17.449 23.072 21.815 1.00 45.73 87 GLU A CA 1
ATOM 692 C C . GLU A 1 87 ? -17.193 23.508 23.251 1.00 51.03 87 GLU A C 1
ATOM 693 O O . GLU A 1 87 ? -17.672 24.569 23.668 1.00 52.22 87 GLU A O 1
ATOM 695 N N . ARG A 1 88 ? -16.455 22.711 24.022 1.00 54.72 88 ARG A N 1
ATOM 696 C CA . ARG A 1 88 ? -16.210 23.059 25.416 1.00 53.39 88 ARG A CA 1
ATOM 697 C C . ARG A 1 88 ? -15.338 24.305 25.523 1.00 53.53 88 ARG A C 1
ATOM 698 O O . ARG A 1 88 ? -15.636 25.220 26.301 1.00 57.27 88 ARG A O 1
ATOM 706 N N . PHE A 1 89 ? -14.251 24.358 24.746 1.00 47.74 89 PHE A N 1
ATOM 707 C CA . PHE A 1 89 ? -13.418 25.556 24.728 1.00 47.74 89 PHE A CA 1
ATOM 708 C C . PHE A 1 89 ? -14.217 26.778 24.289 1.00 52.54 89 PHE A C 1
ATOM 709 O O . PHE A 1 89 ? -13.988 27.888 24.788 1.00 54.13 89 PHE A O 1
ATOM 717 N N . SER A 1 90 ? -15.168 26.587 23.374 1.00 49.03 90 SER A N 1
ATOM 718 C CA . SER A 1 90 ? -15.987 27.696 22.902 1.00 43.29 90 SER A CA 1
ATOM 719 C C . SER A 1 90 ? -16.894 28.230 24.002 1.00 51.79 90 SER A C 1
ATOM 720 O O . SER A 1 90 ? -17.059 29.450 24.138 1.00 56.66 90 SER A O 1
ATOM 723 N N . LYS A 1 91 ? -17.500 27.339 24.792 1.00 54.09 91 LYS A N 1
ATOM 724 C CA . LYS A 1 91 ? -18.379 27.793 25.868 1.00 56.82 91 LYS A CA 1
ATOM 725 C C . LYS A 1 91 ? -17.591 28.463 26.990 1.00 57.58 91 LYS A C 1
ATOM 726 O O . LYS A 1 91 ? -18.029 29.476 27.543 1.00 65.36 91 LYS A O 1
ATOM 729 N N . GLU A 1 92 ? -16.420 27.923 27.330 1.00 55.98 92 GLU A N 1
ATOM 730 C CA . GLU A 1 92 ? -15.625 28.492 28.414 1.00 58.99 92 GLU A CA 1
ATOM 731 C C . GLU A 1 92 ? -15.089 29.883 28.075 1.00 58.19 92 GLU A C 1
ATOM 732 O O . GLU A 1 92 ? -14.840 30.685 28.981 1.00 60.96 92 GLU A O 1
ATOM 738 N N . THR A 1 93 ? -14.898 30.193 26.791 1.00 54.39 93 THR A N 1
ATOM 739 C CA . THR A 1 93 ? -14.258 31.445 26.408 1.00 52.28 93 THR A CA 1
ATOM 740 C C . THR A 1 93 ? -15.202 32.474 25.802 1.00 52.01 93 THR A C 1
ATOM 741 O O . THR A 1 93 ? -14.890 33.669 25.843 1.00 56.07 93 THR A O 1
ATOM 745 N N . GLY A 1 94 ? -16.335 32.053 25.248 1.00 45.27 94 GLY A N 1
ATOM 746 C CA . GLY A 1 94 ? -17.169 32.935 24.465 1.00 46.16 94 GLY A CA 1
ATOM 747 C C . GLY A 1 94 ? -16.779 33.051 23.004 1.00 49.73 94 GLY A C 1
ATOM 748 O O . GLY A 1 94 ? -17.505 33.695 22.236 1.00 57.65 94 GLY A O 1
ATOM 749 N N . ALA A 1 95 ? -15.666 32.443 22.591 1.00 46.74 95 ALA A N 1
ATOM 750 C CA . ALA A 1 95 ? -15.207 32.526 21.207 1.00 48.02 95 ALA A CA 1
ATOM 751 C C . ALA A 1 95 ? -15.975 31.534 20.342 1.00 43.76 95 ALA A C 1
ATOM 752 O O . ALA A 1 95 ? -15.861 30.320 20.528 1.00 46.19 95 ALA A O 1
ATOM 754 N N . GLN A 1 96 ? -16.750 32.051 19.396 1.00 42.36 96 GLN A N 1
ATOM 755 C CA . GLN A 1 96 ? -17.516 31.197 18.501 1.00 39.03 96 GLN A CA 1
ATOM 756 C C . GLN A 1 96 ? -16.602 30.552 17.461 1.00 36.62 96 GLN A C 1
ATOM 757 O O . GLN A 1 96 ? -15.714 31.200 16.898 1.00 36.88 96 GLN A O 1
ATOM 763 N N . LEU A 1 97 ? -16.831 29.269 17.201 1.00 38.01 97 LEU A N 1
ATOM 764 C CA . LEU A 1 97 ? -15.997 28.509 16.280 1.00 38.42 97 LEU A CA 1
ATOM 765 C C . LEU A 1 97 ? -16.432 28.747 14.840 1.00 42.91 97 LEU A C 1
ATOM 766 O O . LEU A 1 97 ? -17.607 28.583 14.502 1.00 48.59 97 LEU A O 1
ATOM 771 N N . LEU A 1 98 ? -15.482 29.109 13.994 1.00 40.97 98 LEU A N 1
ATOM 772 C CA . LEU A 1 98 ? -15.726 29.295 12.579 1.00 37.81 98 LEU A CA 1
ATOM 773 C C . LEU A 1 98 ? -15.237 28.086 11.783 1.00 34.00 98 LEU A C 1
ATOM 774 O O . LEU A 1 98 ? -14.272 27.421 12.174 1.00 30.30 98 LEU A O 1
ATOM 779 N N . PRO A 1 99 ? -15.897 27.769 10.669 1.00 35.17 99 PRO A N 1
ATOM 780 C CA . PRO A 1 99 ? -15.387 26.720 9.768 1.00 32.15 99 PRO A CA 1
ATOM 781 C C . PRO A 1 99 ? -14.085 27.130 9.081 1.00 33.14 99 PRO A C 1
ATOM 782 O O . PRO A 1 99 ? -13.630 28.263 9.253 1.00 33.74 99 PRO A O 1
ATOM 786 N N . ASP A 1 100 ? -13.485 26.234 8.284 1.00 33.43 100 ASP A N 1
ATOM 787 C CA . ASP A 1 100 ? -12.152 26.490 7.729 1.00 30.63 100 ASP A CA 1
ATOM 788 C C . ASP A 1 100 ? -12.137 27.664 6.750 1.00 33.69 100 ASP A C 1
ATOM 789 O O . ASP A 1 100 ? -11.091 28.297 6.560 1.00 27.95 100 ASP A O 1
ATOM 794 N N . TYR A 1 101 ? -13.263 27.952 6.105 1.00 24.37 101 TYR A N 1
ATOM 795 C CA . TYR A 1 101 ? -13.460 29.190 5.365 1.00 26.86 101 TYR A CA 1
ATOM 796 C C . TYR A 1 101 ? -14.654 29.924 5.957 1.00 30.11 101 TYR A C 1
ATOM 797 O O . TYR A 1 101 ? -15.658 29.297 6.302 1.00 37.15 101 TYR A O 1
ATOM 806 N N . GLN A 1 102 ? -14.557 31.248 6.082 1.00 26.31 102 GLN A N 1
ATOM 807 C CA . GLN A 1 102 ? -15.723 32.006 6.519 1.00 28.00 102 GLN A CA 1
ATOM 808 C C . GLN A 1 102 ? -15.780 33.341 5.796 1.00 30.59 102 GLN A C 1
ATOM 809 O O . GLN A 1 102 ? -14.854 34.152 5.899 1.00 31.38 102 GLN A O 1
ATOM 815 N N . LEU A 1 103 ? -16.869 33.554 5.062 1.00 29.04 103 LEU A N 1
ATOM 816 C CA . LEU A 1 103 ? -17.173 34.859 4.499 1.00 32.15 103 LEU A CA 1
ATOM 817 C C . LEU A 1 103 ? -17.826 35.728 5.570 1.00 34.39 103 LEU A C 1
ATOM 818 O O . LEU A 1 103 ? -18.762 35.292 6.243 1.00 34.05 103 LEU A O 1
ATOM 823 N N . ILE A 1 104 ? -17.309 36.947 5.752 1.00 31.60 104 ILE A N 1
ATOM 824 C CA . ILE A 1 104 ? -17.884 37.896 6.696 1.00 33.05 104 ILE A CA 1
ATOM 825 C C . ILE A 1 104 ? -18.184 39.197 5.968 1.00 35.05 104 ILE A C 1
ATOM 826 O O . ILE A 1 104 ? -17.605 39.511 4.924 1.00 35.55 104 ILE A O 1
ATOM 831 N N . THR A 1 105 ? -19.105 39.958 6.545 1.00 42.01 105 THR A N 1
ATOM 832 C CA . THR A 1 105 ? -19.415 41.306 6.091 1.00 44.65 105 THR A CA 1
ATOM 833 C C . THR A 1 105 ? -19.091 42.252 7.237 1.00 45.63 105 THR A C 1
ATOM 834 O O . THR A 1 105 ? -19.723 42.195 8.296 1.00 51.27 105 THR A O 1
ATOM 838 N N . LEU A 1 106 ? -18.101 43.111 7.027 1.00 46.65 106 LEU A N 1
ATOM 839 C CA . LEU A 1 106 ? -17.599 43.981 8.080 1.00 45.65 106 LEU A CA 1
ATOM 840 C C . LEU A 1 106 ? -17.256 45.323 7.462 1.00 43.79 106 LEU A C 1
ATOM 841 O O . LEU A 1 106 ? -16.475 45.379 6.508 1.00 42.17 106 LEU A O 1
ATOM 846 N N . TYR A 1 107 ? -17.855 46.389 7.992 1.00 47.80 107 TYR A N 1
ATOM 847 C CA . TYR A 1 107 ? -17.598 47.757 7.540 1.00 46.43 107 TYR A CA 1
ATOM 848 C C . TYR A 1 107 ? -17.774 47.882 6.025 1.00 46.83 107 TYR A C 1
ATOM 849 O O . TYR A 1 107 ? -16.932 48.437 5.318 1.00 46.47 107 TYR A O 1
ATOM 858 N N . ASP A 1 108 ? -18.886 47.332 5.531 1.00 50.88 108 ASP A N 1
ATOM 859 C CA . ASP A 1 108 ? -19.257 47.401 4.115 1.00 60.01 108 ASP A CA 1
ATOM 860 C C . ASP A 1 108 ? -18.251 46.689 3.211 1.00 59.39 108 ASP A C 1
ATOM 861 O O . ASP A 1 108 ? -18.132 47.010 2.027 1.00 66.01 108 ASP A O 1
ATOM 866 N N . LYS A 1 109 ? -17.515 45.718 3.746 1.00 53.55 109 LYS A N 1
ATOM 867 C CA . LYS A 1 109 ? -16.569 44.940 2.956 1.00 49.60 109 LYS A CA 1
ATOM 868 C C . LYS A 1 109 ? -16.900 43.463 3.081 1.00 44.45 109 LYS A C 1
ATOM 869 O O . LYS A 1 109 ? -17.244 42.986 4.166 1.00 46.48 109 LYS A O 1
ATOM 875 N N . LYS A 1 110 ? -16.820 42.754 1.959 1.00 39.54 110 LYS A N 1
ATOM 876 C CA . LYS A 1 110 ? -16.948 41.303 1.933 1.00 36.41 110 LYS A CA 1
ATOM 877 C C . LYS A 1 110 ? -15.558 40.699 2.064 1.00 35.23 110 LYS A C 1
ATOM 878 O O . LYS A 1 110 ? -14.694 40.940 1.215 1.00 37.87 110 LYS A O 1
ATOM 884 N N . ILE A 1 111 ? -15.337 39.916 3.119 1.00 35.98 111 ILE A N 1
ATOM 885 C CA . ILE A 1 111 ? -14.008 39.406 3.440 1.00 33.87 111 ILE A CA 1
ATOM 886 C C . ILE A 1 111 ? -14.060 37.894 3.609 1.00 28.50 111 ILE A C 1
ATOM 887 O O . ILE A 1 111 ? -14.961 37.361 4.267 1.00 31.30 111 ILE A O 1
ATOM 892 N N . LEU A 1 112 ? -13.072 37.212 3.040 1.00 26.59 112 LEU A N 1
ATOM 893 C CA . LEU A 1 112 ? -12.899 35.775 3.206 1.00 31.91 112 LEU A CA 1
ATOM 894 C C . LEU A 1 112 ? -11.825 35.508 4.255 1.00 30.11 112 LEU A C 1
ATOM 895 O O . LEU A 1 112 ? -10.715 36.047 4.166 1.00 28.23 112 LEU A O 1
ATOM 900 N N . LEU A 1 113 ? -12.153 34.669 5.237 1.00 29.43 113 LEU A N 1
ATOM 901 C CA . LEU A 1 113 ? -11.244 34.316 6.321 1.00 29.58 113 LEU A CA 1
ATOM 902 C C . LEU A 1 113 ? -10.885 32.841 6.228 1.00 29.62 113 LEU A C 1
ATOM 903 O O . LEU A 1 113 ? -11.768 31.992 6.075 1.00 36.16 113 LEU A O 1
ATOM 908 N N . CYS A 1 114 ? -9.596 32.538 6.322 1.00 29.38 114 CYS A N 1
ATOM 909 C CA . CYS A 1 114 ? -9.152 31.168 6.526 1.00 32.27 114 CYS A CA 1
ATOM 910 C C . CYS A 1 114 ? -7.819 31.203 7.258 1.00 32.91 114 CYS A C 1
ATOM 911 O O . CYS A 1 114 ? -7.180 32.252 7.380 1.00 32.69 114 CYS A O 1
ATOM 914 N N . HIS A 1 115 ? -7.404 30.042 7.764 1.00 34.95 115 HIS A N 1
ATOM 915 C CA . HIS A 1 115 ? -6.122 30.000 8.451 1.00 35.61 115 HIS A CA 1
ATOM 916 C C . HIS A 1 115 ? -4.966 30.224 7.480 1.00 38.07 115 HIS A C 1
ATOM 917 O O . HIS A 1 115 ? -4.017 30.948 7.796 1.00 34.18 115 HIS A O 1
ATOM 924 N N . GLY A 1 116 ? -5.028 29.615 6.295 1.00 36.71 116 GLY A N 1
ATOM 925 C CA . GLY A 1 116 ? -3.991 29.738 5.289 1.00 35.66 116 GLY A CA 1
ATOM 926 C C . GLY A 1 116 ? -3.336 28.430 4.894 1.00 38.82 116 GLY A C 1
ATOM 927 O O . GLY A 1 116 ? -2.708 28.366 3.828 1.00 39.84 116 GLY A O 1
ATOM 928 N N . ASP A 1 117 ? -3.470 27.377 5.707 1.00 38.09 117 ASP A N 1
ATOM 929 C CA . ASP A 1 117 ? -2.836 26.101 5.389 1.00 38.57 117 ASP A CA 1
ATOM 930 C C . ASP A 1 117 ? -3.561 25.341 4.283 1.00 40.98 117 ASP A C 1
ATOM 931 O O . ASP A 1 117 ? -2.936 24.535 3.584 1.00 45.52 117 ASP A O 1
ATOM 936 N N . THR A 1 118 ? -4.867 25.567 4.110 1.00 32.65 118 THR A N 1
ATOM 937 C CA . THR A 1 118 ? -5.595 24.924 3.022 1.00 33.41 118 THR A CA 1
ATOM 938 C C . THR A 1 118 ? -5.209 25.482 1.658 1.00 38.49 118 THR A C 1
ATOM 939 O O . THR A 1 118 ? -5.541 24.872 0.635 1.00 38.45 118 THR A O 1
ATOM 943 N N . LEU A 1 119 ? -4.531 26.628 1.623 1.00 39.83 119 LEU A N 1
ATOM 944 C CA . LEU A 1 119 ? -4.104 27.251 0.379 1.00 41.78 119 LEU A CA 1
ATOM 945 C C . LEU A 1 119 ? -2.726 26.786 -0.074 1.00 48.85 119 LEU A C 1
ATOM 946 O O . LEU A 1 119 ? -2.334 27.063 -1.212 1.00 44.26 119 LEU A O 1
ATOM 951 N N . CYS A 1 120 ? -1.980 26.105 0.790 1.00 53.48 120 CYS A N 1
ATOM 952 C CA . CYS A 1 120 ? -0.652 25.603 0.445 1.00 51.19 120 CYS A CA 1
ATOM 953 C C . CYS A 1 120 ? -0.764 24.190 -0.125 1.00 49.77 120 CYS A C 1
ATOM 954 O O . CYS A 1 120 ? -0.246 23.215 0.419 1.00 48.80 120 CYS A O 1
ATOM 957 N N . ILE A 1 121 ? -1.480 24.103 -1.250 1.00 48.17 121 ILE A N 1
ATOM 958 C CA . ILE A 1 121 ? -1.855 22.816 -1.826 1.00 47.71 121 ILE A CA 1
ATOM 959 C C . ILE A 1 121 ? -0.695 22.090 -2.484 1.00 50.32 121 ILE A C 1
ATOM 960 O O . ILE A 1 121 ? -0.824 20.903 -2.799 1.00 52.16 121 ILE A O 1
ATOM 965 N N . ASP A 1 122 ? 0.428 22.769 -2.711 1.00 56.70 122 ASP A N 1
ATOM 966 C CA . ASP A 1 122 ? 1.597 22.109 -3.278 1.00 60.65 122 ASP A CA 1
ATOM 967 C C . ASP A 1 122 ? 2.404 21.356 -2.231 1.00 61.90 122 ASP A C 1
ATOM 968 O O . ASP A 1 122 ? 3.170 20.456 -2.587 1.00 67.57 122 ASP A O 1
ATOM 973 N N . ASP A 1 123 ? 2.253 21.706 -0.955 1.00 58.91 123 ASP A N 1
ATOM 974 C CA . ASP A 1 123 ? 2.810 20.920 0.137 1.00 57.53 123 ASP A CA 1
ATOM 975 C C . ASP A 1 123 ? 1.991 19.646 0.305 1.00 55.55 123 ASP A C 1
ATOM 976 O O . ASP A 1 123 ? 1.235 19.515 1.273 1.00 55.32 123 ASP A O 1
ATOM 981 N N . GLU A 1 124 ? 2.137 18.704 -0.634 1.00 60.75 124 GLU A N 1
ATOM 982 C CA . GLU A 1 124 ? 1.296 17.510 -0.634 1.00 60.01 124 GLU A CA 1
ATOM 983 C C . GLU A 1 124 ? 1.522 16.648 0.601 1.00 61.44 124 GLU A C 1
ATOM 984 O O . GLU A 1 124 ? 0.598 15.961 1.053 1.00 60.13 124 GLU A O 1
ATOM 986 N N . ALA A 1 125 ? 2.736 16.655 1.157 1.00 62.83 125 ALA A N 1
ATOM 987 C CA . ALA A 1 125 ? 2.962 15.915 2.393 1.00 61.94 125 ALA A CA 1
ATOM 988 C C . ALA A 1 125 ? 2.118 16.483 3.525 1.00 58.30 125 ALA A C 1
ATOM 989 O O . ALA A 1 125 ? 1.489 15.732 4.281 1.00 58.03 125 ALA A O 1
ATOM 991 N N . TYR A 1 126 ? 2.071 17.813 3.646 1.00 55.71 126 TYR A N 1
ATOM 992 C CA . TYR A 1 126 ? 1.215 18.405 4.667 1.00 54.09 126 TYR A CA 1
ATOM 993 C C . TYR A 1 126 ? -0.255 18.114 4.393 1.00 54.67 126 TYR A C 1
ATOM 994 O O . TYR A 1 126 ? -0.996 17.745 5.312 1.00 59.19 126 TYR A O 1
ATOM 1003 N N . GLN A 1 127 ? -0.702 18.267 3.140 1.00 51.10 127 GLN A N 1
ATOM 1004 C CA . GLN A 1 127 ? -2.126 18.092 2.868 1.00 52.45 127 GLN A CA 1
ATOM 1005 C C . GLN A 1 127 ? -2.586 16.662 3.128 1.00 55.79 127 GLN A C 1
ATOM 1006 O O . GLN A 1 127 ? -3.715 16.456 3.580 1.00 57.18 127 GLN A O 1
ATOM 1012 N N . GLN A 1 128 ? -1.735 15.666 2.875 1.00 61.42 128 GLN A N 1
ATOM 1013 C CA . GLN A 1 128 ? -2.122 14.296 3.197 1.00 62.14 128 GLN A CA 1
ATOM 1014 C C . GLN A 1 128 ? -2.210 14.093 4.706 1.00 60.56 128 GLN A C 1
ATOM 1015 O O . GLN A 1 128 ? -3.133 13.433 5.201 1.00 59.94 128 GLN A O 1
ATOM 1017 N N . PHE A 1 129 ? -1.263 14.662 5.456 1.00 58.36 129 PHE A N 1
ATOM 1018 C CA . PHE A 1 129 ? -1.346 14.622 6.913 1.00 55.29 129 PHE A CA 1
ATOM 1019 C C . PHE A 1 129 ? -2.579 15.365 7.425 1.00 56.01 129 PHE A C 1
ATOM 1020 O O . PHE A 1 129 ? -3.194 14.940 8.411 1.00 56.18 129 PHE A O 1
ATOM 1028 N N . ARG A 1 130 ? -2.962 16.465 6.762 1.00 50.47 130 ARG A N 1
ATOM 1029 C CA . ARG A 1 130 ? -4.128 17.237 7.187 1.00 48.27 130 ARG A CA 1
ATOM 1030 C C . ARG A 1 130 ? -5.418 16.440 7.010 1.00 50.94 130 ARG A C 1
ATOM 1031 O O . ARG A 1 130 ? -6.309 16.498 7.867 1.00 46.09 130 ARG A O 1
ATOM 1039 N N A ARG A 1 131 ? -5.531 15.687 5.912 0.32 53.63 131 ARG A N 1
ATOM 1040 N N B ARG A 1 131 ? -5.536 15.697 5.905 0.68 53.26 131 ARG A N 1
ATOM 1041 C CA A ARG A 1 131 ? -6.724 14.875 5.685 0.32 56.98 131 ARG A CA 1
ATOM 1042 C CA B ARG A 1 131 ? -6.724 14.876 5.680 0.68 56.70 131 ARG A CA 1
ATOM 1043 C C A ARG A 1 131 ? -6.884 13.808 6.761 0.32 61.58 131 ARG A C 1
ATOM 1044 C C B ARG A 1 131 ? -6.883 13.814 6.763 0.68 61.81 131 ARG A C 1
ATOM 1045 O O A ARG A 1 131 ? -8.007 13.500 7.177 0.32 63.64 131 ARG A O 1
ATOM 1046 O O B ARG A 1 131 ? -8.006 13.518 7.189 0.68 64.11 131 ARG A O 1
ATOM 1061 N N . ARG A 1 132 ? -5.772 13.227 7.220 1.00 62.74 132 ARG A N 1
ATOM 1062 C CA . ARG A 1 132 ? -5.851 12.158 8.213 1.00 63.99 132 ARG A CA 1
ATOM 1063 C C . ARG A 1 132 ? -6.337 12.682 9.559 1.00 64.21 132 ARG A C 1
ATOM 1064 O O . ARG A 1 132 ? -7.332 12.190 10.103 1.00 68.91 132 ARG A O 1
ATOM 1066 N N . VAL A 1 133 ? -5.653 13.689 10.108 1.00 63.08 133 VAL A N 1
ATOM 1067 C CA . VAL A 1 133 ? -5.968 14.184 11.444 1.00 60.91 133 VAL A CA 1
ATOM 1068 C C . VAL A 1 133 ? -7.299 14.915 11.523 1.00 59.95 133 VAL A C 1
ATOM 1069 O O . VAL A 1 133 ? -7.787 15.173 12.629 1.00 58.59 133 VAL A O 1
ATOM 1073 N N . HIS A 1 134 ? -7.897 15.263 10.389 1.00 58.97 134 HIS A N 1
ATOM 1074 C CA . HIS A 1 134 ? -9.202 15.906 10.389 1.00 55.40 134 HIS A CA 1
ATOM 1075 C C . HIS A 1 134 ? -10.350 14.913 10.301 1.00 57.58 134 HIS A C 1
ATOM 1076 O O . HIS A 1 134 ? -11.506 15.336 10.219 1.00 54.30 134 HIS A O 1
ATOM 1083 N N . GLN A 1 135 ? -10.067 13.613 10.325 1.00 65.33 135 GLN A N 1
ATOM 1084 C CA . GLN A 1 135 ? -11.127 12.614 10.345 1.00 68.62 135 GLN A CA 1
ATOM 1085 C C . GLN A 1 135 ? -11.650 12.450 11.765 1.00 68.23 135 GLN A C 1
ATOM 1086 O O . GLN A 1 135 ? -10.871 12.276 12.706 1.00 67.71 135 GLN A O 1
ATOM 1092 N N . LYS A 1 136 ? -12.975 12.510 11.913 1.00 70.52 136 LYS A N 1
ATOM 1093 C CA . LYS A 1 136 ? -13.578 12.589 13.240 1.00 72.26 136 LYS A CA 1
ATOM 1094 C C . LYS A 1 136 ? -13.340 11.319 14.048 1.00 75.76 136 LYS A C 1
ATOM 1095 O O . LYS A 1 136 ? -13.117 11.388 15.262 1.00 79.94 136 LYS A O 1
ATOM 1097 N N . TRP A 1 137 ? -13.384 10.150 13.400 1.00 75.94 137 TRP A N 1
ATOM 1098 C CA . TRP A 1 137 ? -13.241 8.901 14.142 1.00 73.10 137 TRP A CA 1
ATOM 1099 C C . TRP A 1 137 ? -11.865 8.796 14.786 1.00 71.79 137 TRP A C 1
ATOM 1100 O O . TRP A 1 137 ? -11.740 8.350 15.933 1.00 76.34 137 TRP A O 1
ATOM 1111 N N . LEU A 1 138 ? -10.820 9.212 14.071 1.00 68.61 138 LEU A N 1
ATOM 1112 C CA . LEU A 1 138 ? -9.479 9.156 14.640 1.00 69.35 138 LEU A CA 1
ATOM 1113 C C . LEU A 1 138 ? -9.301 10.184 15.754 1.00 72.74 138 LEU A C 1
ATOM 1114 O O . LEU A 1 138 ? -8.561 9.935 16.715 1.00 76.84 138 LEU A O 1
ATOM 1119 N N . GLN A 1 139 ? -9.979 11.332 15.653 1.00 65.52 139 GLN A N 1
ATOM 1120 C CA . GLN A 1 139 ? -9.915 12.316 16.729 1.00 66.66 139 GLN A CA 1
ATOM 1121 C C . GLN A 1 139 ? -10.565 11.787 18.001 1.00 74.93 139 G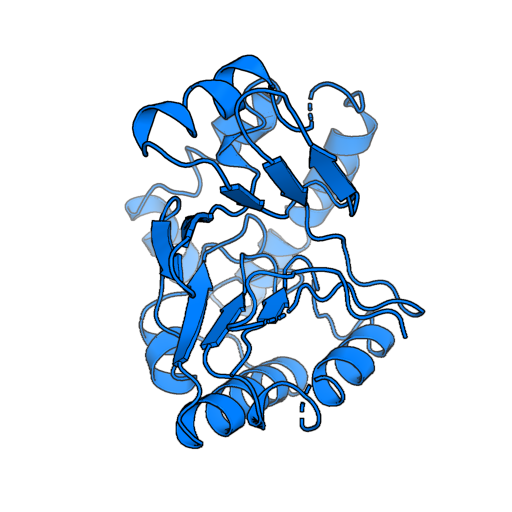LN A C 1
ATOM 1122 O O . GLN A 1 139 ? -10.063 12.028 19.104 1.00 77.71 139 GLN A O 1
ATOM 1128 N N . ARG A 1 140 ? -11.681 11.063 17.871 1.00 75.64 140 ARG A N 1
ATOM 1129 C CA . ARG A 1 140 ? -12.290 10.445 19.043 1.00 74.63 140 ARG A CA 1
ATOM 1130 C C . ARG A 1 140 ? -11.339 9.442 19.681 1.00 78.25 140 ARG A C 1
ATOM 1131 O O . ARG A 1 140 ? -11.246 9.358 20.913 1.00 76.52 140 ARG A O 1
ATOM 1139 N N . LEU A 1 141 ? -10.608 8.688 18.854 1.00 82.31 141 LEU A N 1
ATOM 1140 C CA . LEU A 1 141 ? -9.612 7.757 19.373 1.00 81.39 141 LEU A CA 1
ATOM 1141 C C . LEU A 1 141 ? -8.511 8.499 20.121 1.00 81.45 141 LEU A C 1
ATOM 1142 O O . LEU A 1 141 ? -8.142 8.127 21.241 1.00 84.30 141 LEU A O 1
ATOM 1147 N N . PHE A 1 142 ? -7.972 9.556 19.508 1.00 78.73 142 PHE A N 1
ATOM 1148 C CA . PHE A 1 142 ? -6.862 10.288 20.110 1.00 75.50 142 PHE A CA 1
ATOM 1149 C C . PHE A 1 142 ? -7.245 10.855 21.471 1.00 70.53 142 PHE A C 1
ATOM 1150 O O . PHE A 1 142 ? -6.467 10.773 22.428 1.00 69.28 142 PHE A O 1
ATOM 1158 N N . LEU A 1 143 ? -8.447 11.419 21.580 1.00 69.24 143 LEU A N 1
ATOM 1159 C CA . LEU A 1 143 ? -8.881 12.037 22.826 1.00 68.89 143 LEU A CA 1
ATOM 1160 C C . LEU A 1 143 ? -9.234 11.018 23.904 1.00 75.10 143 LEU A C 1
ATOM 1161 O O . LEU A 1 143 ? -9.404 11.411 25.062 1.00 75.44 143 LEU A O 1
ATOM 1166 N N . CYS A 1 144 ? -9.349 9.730 23.556 1.00 80.73 144 CYS A N 1
ATOM 1167 C CA . CYS A 1 144 ? -9.531 8.696 24.574 1.00 86.10 144 CYS A CA 1
ATOM 1168 C C . CYS A 1 144 ? -8.242 8.417 25.336 1.00 84.52 144 CYS A C 1
ATOM 1169 O O . CYS A 1 144 ? -8.292 7.963 26.484 1.00 84.60 144 CYS A O 1
ATOM 1172 N N . LEU A 1 145 ? -7.088 8.671 24.723 1.00 84.18 145 LEU A N 1
ATOM 1173 C CA . LEU A 1 145 ? -5.821 8.468 25.406 1.00 84.03 145 LEU A CA 1
ATOM 1174 C C . LEU A 1 145 ? -5.687 9.427 26.590 1.00 78.86 145 LEU A C 1
ATOM 1175 O O . LEU A 1 145 ? -6.310 10.493 26.613 1.00 75.15 145 LEU A O 1
ATOM 1180 N N . PRO A 1 146 ? -4.898 9.060 27.599 1.00 77.60 146 PRO A N 1
ATOM 1181 C CA . PRO A 1 146 ? -4.669 9.973 28.724 1.00 77.30 146 PRO A CA 1
ATOM 1182 C C . PRO A 1 146 ? -4.048 11.290 28.276 1.00 77.67 146 PRO A C 1
ATOM 1183 O O . PRO A 1 146 ? -3.428 11.393 27.215 1.00 78.39 146 PRO A O 1
ATOM 1187 N N . LEU A 1 147 ? -4.229 12.314 29.117 1.00 75.89 147 LEU A N 1
ATOM 1188 C CA . LEU A 1 147 ? -3.695 13.639 28.812 1.00 73.17 147 LEU A CA 1
ATOM 1189 C C . LEU A 1 147 ? -2.181 13.608 28.629 1.00 75.48 147 LEU A C 1
ATOM 1190 O O . LEU A 1 147 ? -1.643 14.268 27.733 1.00 78.64 147 LEU A O 1
ATOM 1195 N N . LYS A 1 148 ? -1.477 12.842 29.462 1.00 75.15 148 LYS A N 1
ATOM 1196 C CA . LYS A 1 148 ? -0.019 12.888 29.441 1.00 77.48 148 LYS A CA 1
ATOM 1197 C C . LYS A 1 148 ? 0.559 12.225 28.197 1.00 77.74 148 LYS A C 1
ATOM 1198 O O . LYS A 1 148 ? 1.627 12.634 27.726 1.00 79.20 148 LYS A O 1
ATOM 1200 N N . VAL A 1 149 ? -0.114 11.214 27.647 1.00 74.91 149 VAL A N 1
ATOM 1201 C CA . VAL A 1 149 ? 0.451 10.556 26.473 1.00 78.68 149 VAL A CA 1
ATOM 1202 C C . VAL A 1 149 ? 0.211 11.388 25.215 1.00 77.18 149 VAL A C 1
ATOM 1203 O O . VAL A 1 149 ? 1.037 11.380 24.294 1.00 77.98 149 VAL A O 1
ATOM 1207 N N . ARG A 1 150 ? -0.891 12.139 25.162 1.00 74.30 150 ARG A N 1
ATOM 1208 C CA . ARG A 1 150 ? -1.153 12.980 24.000 1.00 71.35 150 ARG A CA 1
ATOM 1209 C C . ARG A 1 150 ? -0.164 14.132 23.905 1.00 71.69 150 ARG A C 1
ATOM 1210 O O . ARG A 1 150 ? 0.137 14.596 22.799 1.00 70.32 150 ARG A O 1
ATOM 1218 N N . VAL A 1 151 ? 0.350 14.606 25.041 1.00 72.40 151 VAL A N 1
ATOM 1219 C CA . VAL A 1 151 ? 1.310 15.705 25.014 1.00 72.29 151 VAL A CA 1
ATOM 1220 C C . VAL A 1 151 ? 2.613 15.256 24.368 1.00 78.34 151 VAL A C 1
ATOM 1221 O O . VAL A 1 151 ? 3.193 15.968 23.539 1.00 78.76 151 VAL A O 1
ATOM 1225 N N . ILE A 1 152 ? 3.091 14.067 24.737 1.00 82.78 152 ILE A N 1
ATOM 1226 C CA . ILE A 1 152 ? 4.312 13.543 24.134 1.00 83.95 152 ILE A CA 1
ATOM 1227 C C . ILE A 1 152 ? 4.095 13.284 22.648 1.00 83.20 152 ILE A C 1
ATOM 1228 O O . ILE A 1 152 ? 4.946 13.619 21.815 1.00 84.70 152 ILE A O 1
ATOM 1233 N N . ILE A 1 153 ? 2.943 12.710 22.290 1.00 81.53 153 ILE A N 1
ATOM 1234 C CA . ILE A 1 153 ? 2.593 12.556 20.879 1.00 79.68 153 ILE A CA 1
ATOM 1235 C C . ILE A 1 153 ? 2.611 13.909 20.174 1.00 73.00 153 ILE A C 1
ATOM 1236 O O . ILE A 1 153 ? 3.107 14.034 19.048 1.00 72.68 153 ILE A O 1
ATOM 1241 N N . ALA A 1 154 ? 2.088 14.947 20.827 1.00 68.38 154 ALA A N 1
ATOM 1242 C CA . ALA A 1 154 ? 2.075 16.262 20.197 1.00 69.44 154 ALA A CA 1
ATOM 1243 C C . ALA A 1 154 ? 3.488 16.829 20.085 1.00 74.16 154 ALA A C 1
ATOM 1244 O O . ALA A 1 154 ? 3.866 17.371 19.038 1.00 72.40 154 ALA A O 1
ATOM 1246 N N . GLU A 1 155 ? 4.282 16.710 21.165 1.00 76.50 155 GLU A N 1
ATOM 1247 C CA . GLU A 1 155 ? 5.662 17.203 21.171 1.00 75.02 155 GLU A CA 1
ATOM 1248 C C . GLU A 1 155 ? 6.528 16.474 20.160 1.00 75.39 15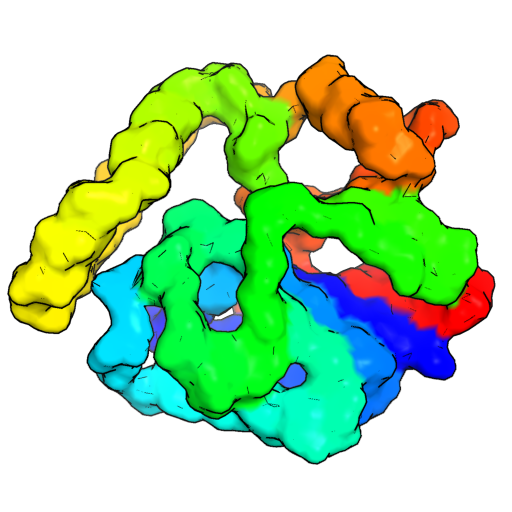5 GLU A C 1
ATOM 1249 O O . GLU A 1 155 ? 7.468 17.057 19.605 1.00 71.43 155 GLU A O 1
ATOM 1252 N N A LYS A 1 156 ? 6.232 15.206 19.897 0.50 78.49 156 LYS A N 1
ATOM 1253 N N B LYS A 1 156 ? 6.211 15.207 19.897 0.50 78.45 156 LYS A N 1
ATOM 1254 C CA A LYS A 1 156 ? 6.982 14.476 18.885 0.50 80.90 156 LYS A CA 1
ATOM 1255 C CA B LYS A 1 156 ? 6.891 14.377 18.913 0.50 80.91 156 LYS A CA 1
ATOM 1256 C C A LYS A 1 156 ? 6.448 14.703 17.475 0.50 79.01 156 LYS A C 1
ATOM 1257 C C B LYS A 1 156 ? 6.447 14.742 17.505 0.50 78.96 156 LYS A C 1
ATOM 1258 O O A LYS A 1 156 ? 7.239 14.729 16.522 0.50 79.44 156 LYS A O 1
ATOM 1259 O O B LYS A 1 156 ? 7.277 14.877 16.600 0.50 79.28 156 LYS A O 1
ATOM 1270 N N . ILE A 1 157 ? 5.133 14.878 17.309 1.00 76.60 157 ILE A N 1
ATOM 1271 C CA . ILE A 1 157 ? 4.613 15.286 16.007 1.00 70.46 157 ILE A CA 1
ATOM 1272 C C . ILE A 1 157 ? 5.136 16.670 15.651 1.00 70.06 157 ILE A C 1
ATOM 1273 O O . ILE A 1 157 ? 5.543 16.923 14.510 1.00 69.74 157 ILE A O 1
ATOM 1278 N N . ARG A 1 158 ? 5.151 17.583 16.626 1.00 67.84 158 ARG A N 1
ATOM 1279 C CA . ARG A 1 158 ? 5.864 18.839 16.436 1.00 67.69 158 ARG A CA 1
ATOM 1280 C C . ARG A 1 158 ? 7.306 18.592 16.009 1.00 74.45 158 ARG A C 1
ATOM 1281 O O . ARG A 1 158 ? 7.791 19.215 15.058 1.00 78.92 158 ARG A O 1
ATOM 1289 N N . ALA A 1 159 ? 7.995 17.661 16.681 1.00 76.11 159 ALA A N 1
ATOM 1290 C CA . ALA A 1 159 ? 9.412 17.428 16.407 1.00 74.92 159 ALA A CA 1
ATOM 1291 C C . ALA A 1 159 ? 9.633 16.935 14.982 1.00 71.71 159 ALA A C 1
ATOM 1292 O O . ALA A 1 159 ? 10.537 17.413 14.287 1.00 70.74 159 ALA A O 1
ATOM 1294 N N . LYS A 1 160 ? 8.820 15.977 14.529 1.00 70.42 160 LYS A N 1
ATOM 1295 C CA . LYS A 1 160 ? 8.935 15.511 13.150 1.00 69.57 160 LYS A CA 1
ATOM 1296 C C . LYS A 1 160 ? 8.673 16.646 12.170 1.00 72.81 160 LYS A C 1
ATOM 1297 O O . LYS A 1 160 ? 9.441 16.854 11.224 1.00 77.46 160 LYS A O 1
ATOM 1303 N N . SER A 1 161 ? 7.589 17.396 12.389 1.00 69.89 161 SER A N 1
ATOM 1304 C CA . SER A 1 161 ? 7.248 18.500 11.498 1.00 67.11 161 SER A CA 1
ATOM 1305 C C . SER A 1 161 ? 8.381 19.516 11.404 1.00 61.68 161 SER A C 1
ATOM 1306 O O . SER A 1 161 ? 8.580 20.124 10.347 1.00 57.36 161 SER A O 1
ATOM 1309 N N . ASN A 1 162 ? 9.139 19.709 12.487 1.00 65.41 162 ASN A N 1
ATOM 1310 C CA . ASN A 1 162 ? 10.300 20.590 12.408 1.00 73.58 162 ASN A CA 1
ATOM 1311 C C . ASN A 1 162 ? 11.367 20.016 11.483 1.00 79.85 162 ASN A C 1
ATOM 1312 O O . ASN A 1 162 ? 12.074 20.768 10.801 1.00 82.71 162 ASN A O 1
ATOM 1317 N N . GLN A 1 163 ? 11.500 18.687 11.444 1.00 80.77 163 GLN A N 1
ATOM 1318 C CA . GLN A 1 163 ? 12.471 18.071 10.545 1.00 81.55 163 GLN A CA 1
ATOM 1319 C C . GLN A 1 163 ? 12.020 18.177 9.094 1.00 82.55 163 GLN A C 1
ATOM 1320 O O . GLN A 1 163 ? 12.786 18.612 8.226 1.00 83.11 163 GLN A O 1
ATOM 1323 N N . ASP A 1 164 ? 10.769 17.791 8.815 1.00 84.09 164 ASP A N 1
ATOM 1324 C CA . ASP A 1 164 ? 10.270 17.782 7.443 1.00 81.62 164 ASP A CA 1
ATOM 1325 C C . ASP A 1 164 ? 10.313 19.163 6.803 1.00 75.85 164 ASP A C 1
ATOM 1326 O O . ASP A 1 164 ? 10.507 19.272 5.587 1.00 74.95 164 ASP A O 1
ATOM 1331 N N . LYS A 1 165 ? 10.129 20.225 7.592 1.00 71.77 165 LYS A N 1
ATOM 1332 C CA . LYS A 1 165 ? 10.124 21.565 7.013 1.00 68.31 165 LYS A CA 1
ATOM 1333 C C . LYS A 1 165 ? 11.495 21.934 6.460 1.00 69.70 165 LYS A C 1
ATOM 1334 O O . LYS A 1 165 ? 11.594 22.554 5.395 1.00 65.38 165 LYS A O 1
ATOM 1340 N N . GLN A 1 166 ? 12.567 21.551 7.159 1.00 76.28 166 GLN A N 1
ATOM 1341 C CA . GLN A 1 166 ? 13.907 21.796 6.638 1.00 79.70 166 GLN A CA 1
ATOM 1342 C C . GLN A 1 166 ? 14.205 20.962 5.397 1.00 77.12 166 GLN A C 1
ATOM 1343 O O . GLN A 1 166 ? 15.152 21.277 4.668 1.00 80.90 166 GLN A O 1
ATOM 1347 N N . ALA A 1 167 ? 13.417 19.9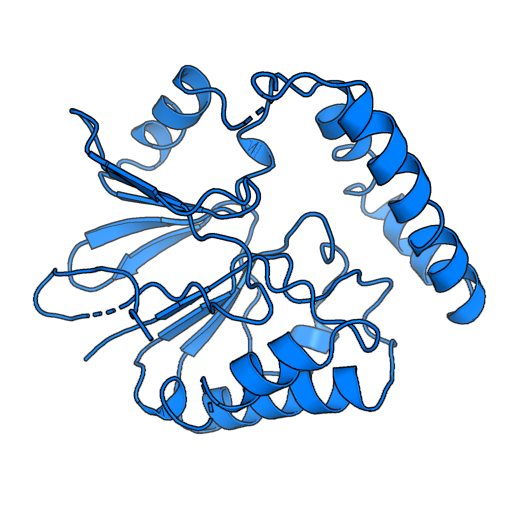14 5.142 1.00 77.49 167 ALA A N 1
ATOM 1348 C CA . ALA A 1 167 ? 13.504 19.143 3.906 1.00 74.11 167 ALA A CA 1
ATOM 1349 C C . ALA A 1 167 ? 12.712 19.758 2.757 1.00 71.04 167 ALA A C 1
ATOM 1350 O O . ALA A 1 167 ? 12.802 19.258 1.629 1.00 71.21 167 ALA A O 1
ATOM 1352 N N . LYS A 1 168 ? 11.943 20.815 3.012 1.00 68.42 168 LYS A N 1
ATOM 1353 C CA . LYS A 1 168 ? 11.089 21.444 2.016 1.00 67.94 168 LYS A CA 1
ATOM 1354 C C . LYS A 1 168 ? 11.629 22.816 1.634 1.00 68.98 168 LYS A C 1
ATOM 1355 O O . LYS A 1 168 ? 12.256 23.506 2.444 1.00 71.86 168 LYS A O 1
ATOM 1361 N N . SER A 1 169 ? 11.371 23.205 0.390 1.00 64.57 169 SER A N 1
ATOM 1362 C CA . SER A 1 169 ? 11.660 24.551 -0.068 1.00 65.62 169 SER A CA 1
ATOM 1363 C C . SER A 1 169 ? 10.596 25.518 0.445 1.00 66.50 169 SER A C 1
ATOM 1364 O O . SER A 1 169 ? 9.523 25.121 0.906 1.00 60.79 169 SER A O 1
ATOM 1367 N N . GLN A 1 170 ? 10.902 26.812 0.344 1.00 68.89 170 GLN A N 1
ATOM 1368 C CA . GLN A 1 170 ? 9.951 27.823 0.784 1.00 70.25 170 GLN A CA 1
ATOM 1369 C C . GLN A 1 170 ? 8.760 27.928 -0.162 1.00 68.99 170 GLN A C 1
ATOM 1370 O O . GLN A 1 170 ? 7.659 28.286 0.274 1.00 66.73 170 GLN A O 1
ATOM 1376 N N . GLU A 1 171 ? 8.954 27.608 -1.444 1.00 69.45 171 GLU A N 1
ATOM 1377 C CA . GLU A 1 171 ? 7.882 27.745 -2.426 1.00 68.77 171 GLU A CA 1
ATOM 1378 C C . GLU A 1 171 ? 6.675 26.892 -2.048 1.00 67.33 171 GLU A C 1
ATOM 1379 O O . GLU A 1 171 ? 5.560 27.402 -1.901 1.00 70.19 171 GLU A O 1
ATOM 1381 N N . ILE A 1 172 ? 6.882 25.584 -1.870 1.00 66.46 172 ILE A N 1
ATOM 1382 C CA . ILE A 1 172 ? 5.766 24.687 -1.592 1.00 63.44 172 ILE A CA 1
ATOM 1383 C C . ILE A 1 172 ? 5.180 24.876 -0.200 1.00 63.62 172 ILE A C 1
ATOM 1384 O O . ILE A 1 172 ? 4.130 24.299 0.101 1.00 63.60 172 ILE A O 1
ATOM 1397 N N . ASP A 1 174 ? 4.369 27.868 0.950 1.00 63.95 174 ASP A N 1
ATOM 1398 C CA . ASP A 1 174 ? 3.591 29.091 0.852 1.00 61.45 174 ASP A CA 1
ATOM 1399 C C . ASP A 1 174 ? 2.353 28.846 -0.008 1.00 57.70 174 ASP A C 1
ATOM 1400 O O . ASP A 1 174 ? 2.163 27.765 -0.576 1.00 56.30 174 ASP A O 1
ATOM 1405 N N . VAL A 1 175 ? 1.508 29.876 -0.107 1.00 52.73 175 VAL A N 1
ATOM 1406 C CA . VAL A 1 175 ? 0.196 29.713 -0.719 1.00 50.66 175 VAL A CA 1
ATOM 1407 C C . VAL A 1 175 ? 0.330 29.583 -2.232 1.00 51.91 175 VAL A C 1
ATOM 1408 O O . VAL A 1 175 ? 1.115 30.293 -2.877 1.00 52.18 175 VAL A O 1
ATOM 1412 N N . ASN A 1 176 ? -0.423 28.647 -2.801 1.00 49.30 176 ASN A N 1
ATOM 1413 C CA . ASN A 1 176 ? -0.544 28.535 -4.248 1.00 45.82 176 ASN A CA 1
ATOM 1414 C C . ASN A 1 176 ? -1.435 29.661 -4.766 1.00 45.71 176 ASN A C 1
ATOM 1415 O O . ASN A 1 176 ? -2.596 29.782 -4.363 1.00 48.80 176 ASN A O 1
ATOM 1420 N N . GLN A 1 177 ? -0.890 30.479 -5.666 1.00 49.54 177 GLN A N 1
ATOM 1421 C CA . GLN A 1 177 ? -1.563 31.708 -6.069 1.00 49.89 177 GLN A CA 1
ATOM 1422 C C . GLN A 1 177 ? -2.821 31.424 -6.883 1.00 45.31 177 GLN A C 1
ATOM 1423 O O . GLN A 1 177 ? -3.852 32.079 -6.689 1.00 46.40 177 GLN A O 1
ATOM 1429 N N . ALA A 1 178 ? -2.757 30.455 -7.799 1.00 45.79 178 ALA A N 1
ATOM 1430 C CA . ALA A 1 178 ? -3.918 30.147 -8.632 1.00 48.48 178 ALA A CA 1
ATOM 1431 C C . ALA A 1 178 ? -5.083 29.633 -7.793 1.00 43.67 178 ALA A C 1
ATOM 1432 O O . ALA A 1 178 ? -6.230 30.060 -7.979 1.00 41.32 178 ALA A O 1
ATOM 1434 N N . PHE A 1 179 ? -4.796 28.709 -6.873 1.00 46.70 179 PHE A N 1
ATOM 1435 C CA . PHE A 1 179 ? -5.808 28.178 -5.966 1.00 42.76 179 PHE A CA 1
ATOM 1436 C C . PHE A 1 179 ? -6.387 29.283 -5.091 1.00 41.82 179 PHE A C 1
ATOM 1437 O O . PHE A 1 179 ? -7.609 29.399 -4.944 1.00 41.51 179 PHE A O 1
ATOM 1445 N N . THR A 1 180 ? -5.517 30.119 -4.525 1.00 44.38 180 THR A N 1
ATOM 1446 C CA . THR A 1 180 ? -5.955 31.257 -3.725 1.00 42.46 180 THR A CA 1
ATOM 1447 C C . THR A 1 180 ? -6.831 32.207 -4.536 1.00 44.27 180 THR A C 1
ATOM 1448 O O . THR A 1 180 ? -7.835 32.730 -4.029 1.00 41.80 180 THR A O 1
ATOM 1452 N N . ALA A 1 181 ? -6.469 32.443 -5.799 1.00 44.01 181 ALA A N 1
ATOM 1453 C CA . ALA A 1 181 ? -7.293 33.287 -6.658 1.00 42.26 181 ALA A CA 1
ATOM 1454 C C . ALA A 1 181 ? -8.658 32.656 -6.901 1.00 39.83 181 ALA A C 1
ATOM 1455 O O . ALA A 1 181 ? -9.673 33.360 -6.972 1.00 39.49 181 ALA A O 1
ATOM 1457 N N . GLU A 1 182 ? -8.706 31.326 -7.013 1.00 38.44 182 GLU A N 1
ATOM 1458 C CA . GLU A 1 182 ? -9.980 30.657 -7.249 1.00 40.86 182 GLU A CA 1
ATOM 1459 C C . GLU A 1 182 ? -10.887 30.741 -6.020 1.00 37.99 182 GLU A C 1
ATOM 1460 O O . GLU A 1 182 ? -12.102 30.929 -6.158 1.00 41.44 182 GLU A O 1
ATOM 1466 N N A LYS A 1 183 ? -10.328 30.616 -4.810 0.42 35.68 183 LYS A N 1
ATOM 1467 N N B LYS A 1 183 ? -10.316 30.574 -4.825 0.58 35.56 183 LYS A N 1
ATOM 1468 C CA A LYS A 1 183 ? -11.170 30.715 -3.615 0.42 36.92 183 LYS A CA 1
ATOM 1469 C CA B LYS A 1 183 ? -11.038 30.745 -3.567 0.58 37.15 183 LYS A CA 1
ATOM 1470 C C A LYS A 1 183 ? -11.781 32.103 -3.476 0.42 34.05 183 LYS A C 1
ATOM 1471 C C B LYS A 1 183 ? -11.760 32.079 -3.525 0.58 34.11 183 LYS A C 1
ATOM 1472 O O A LYS A 1 183 ? -12.938 32.240 -3.064 0.42 32.09 183 LYS A O 1
ATOM 1473 O O B LYS A 1 183 ? -12.958 32.144 -3.228 0.58 31.67 183 LYS A O 1
ATOM 1484 N N . VAL A 1 184 ? -11.011 33.145 -3.799 1.00 36.40 184 VAL A N 1
ATOM 1485 C CA . VAL A 1 184 ? -11.512 34.512 -3.755 1.00 36.58 184 VAL A CA 1
ATOM 1486 C C . VAL A 1 184 ? -12.661 34.673 -4.738 1.00 40.44 184 VAL A C 1
ATOM 1487 O O . VAL A 1 184 ? -13.651 35.357 -4.455 1.00 39.28 184 VAL A O 1
ATOM 1491 N N . GLN A 1 185 ? -12.556 34.025 -5.897 1.00 41.94 185 GLN A N 1
ATOM 1492 C CA . GLN A 1 185 ? -13.645 34.112 -6.859 1.00 41.77 185 GLN A CA 1
ATOM 1493 C C . GLN A 1 185 ? -14.859 33.306 -6.409 1.00 40.95 185 GLN A C 1
ATOM 1494 O O . GLN A 1 185 ? -15.997 33.716 -6.662 1.00 45.17 185 GLN A O 1
ATOM 1500 N N . GLU A 1 186 ? -14.645 32.171 -5.739 1.00 34.17 186 GLU A N 1
ATOM 1501 C CA . GLU A 1 186 ? -15.770 31.379 -5.250 1.00 31.84 186 GLU A CA 1
ATOM 1502 C C . GLU A 1 186 ? -16.630 32.174 -4.282 1.00 32.74 186 GLU A C 1
ATOM 1503 O O . GLU A 1 186 ? -17.861 32.090 -4.324 1.00 31.15 186 GLU A O 1
ATOM 1509 N N . PHE A 1 187 ? -16.003 32.917 -3.375 1.00 32.72 187 PHE A N 1
ATOM 1510 C CA . PHE A 1 187 ? -16.745 33.659 -2.370 1.00 32.80 187 PHE A CA 1
ATOM 1511 C C . PHE A 1 187 ? -17.131 35.059 -2.825 1.00 33.99 187 PHE A C 1
ATOM 1512 O O . PHE A 1 187 ? -17.907 35.721 -2.129 1.00 35.24 187 PHE A O 1
ATOM 1520 N N . GLY A 1 188 ? -16.618 35.516 -3.969 1.00 34.82 188 GLY A N 1
ATOM 1521 C CA . GLY A 1 188 ? -16.975 36.807 -4.525 1.00 28.72 188 GLY A CA 1
ATOM 1522 C C . GLY A 1 188 ? -16.433 37.979 -3.734 1.00 34.54 188 GLY A C 1
ATOM 1523 O O . GLY A 1 188 ? -17.144 38.965 -3.522 1.00 37.73 188 GLY A O 1
ATOM 1524 N N . VAL A 1 189 ? -15.177 37.899 -3.302 1.00 33.98 189 VAL A N 1
ATOM 1525 C CA . VAL A 1 189 ? -14.613 38.895 -2.404 1.00 37.11 189 VAL A CA 1
ATOM 1526 C C . VAL A 1 189 ? -13.492 39.654 -3.096 1.00 40.33 189 VAL A C 1
ATOM 1527 O O . VAL A 1 189 ? -12.923 39.212 -4.096 1.00 44.34 189 VAL A O 1
ATOM 1531 N N . ASN A 1 190 ? -13.184 40.826 -2.539 1.00 47.69 190 ASN A N 1
ATOM 1532 C CA . ASN A 1 190 ? -12.011 41.616 -2.897 1.00 54.50 190 ASN A CA 1
ATOM 1533 C C . ASN A 1 190 ? -10.964 41.616 -1.796 1.00 51.04 190 ASN A C 1
ATOM 1534 O O . ASN A 1 190 ? -9.912 42.248 -1.951 1.00 49.74 190 ASN A O 1
ATOM 1539 N N . LEU A 1 191 ? -11.227 40.924 -0.692 1.00 43.17 191 LEU A N 1
ATOM 1540 C CA . LEU A 1 191 ? -10.410 40.997 0.507 1.00 41.46 191 LEU A CA 1
ATOM 1541 C C . LEU A 1 191 ? -10.316 39.607 1.117 1.00 38.83 191 LEU A C 1
ATOM 1542 O O . LEU A 1 191 ? -11.339 38.959 1.358 1.00 38.60 191 LEU A O 1
ATOM 1547 N N . LEU A 1 192 ? -9.091 39.153 1.357 1.00 37.07 192 LEU A N 1
ATOM 1548 C CA . LEU A 1 192 ? -8.825 37.855 1.958 1.00 36.52 192 LEU A CA 1
ATOM 1549 C C . LEU A 1 192 ? -7.818 38.038 3.084 1.00 37.95 192 LEU A C 1
ATOM 1550 O O . LEU A 1 192 ? -6.788 38.696 2.896 1.00 38.30 192 LEU A O 1
ATOM 1555 N N . ILE A 1 193 ? -8.117 37.469 4.250 1.00 33.05 193 ILE A N 1
ATOM 1556 C CA . ILE A 1 193 ? -7.239 37.545 5.412 1.00 36.19 193 ILE A CA 1
ATOM 1557 C C . ILE A 1 193 ? -6.902 36.129 5.844 1.00 35.83 193 ILE A C 1
ATOM 1558 O O . ILE A 1 193 ? -7.805 35.307 6.044 1.00 41.56 193 ILE A O 1
ATOM 1563 N N . HIS A 1 194 ? -5.612 35.845 5.995 1.00 38.26 194 HIS A N 1
ATOM 1564 C CA . HIS A 1 194 ? -5.195 34.545 6.500 1.00 39.41 194 HIS A CA 1
ATOM 1565 C C . HIS A 1 194 ? -3.878 34.692 7.251 1.00 37.66 194 HIS A C 1
ATOM 1566 O O . HIS A 1 194 ? -3.244 35.750 7.241 1.00 36.04 194 HIS A O 1
ATOM 1573 N N . GLY A 1 195 ? -3.494 33.614 7.936 1.00 34.43 195 GLY A N 1
ATOM 1574 C CA . GLY A 1 195 ? -2.228 33.538 8.634 1.00 32.89 195 GLY A CA 1
ATOM 1575 C C . GLY A 1 195 ? -1.385 32.372 8.155 1.00 43.96 195 GLY A C 1
ATOM 1576 O O . GLY A 1 195 ? -1.256 32.158 6.944 1.00 50.47 195 GLY A O 1
ATOM 1577 N N . HIS A 1 196 ? -0.796 31.633 9.102 1.00 45.01 196 HIS A N 1
ATOM 1578 C CA . HIS A 1 196 ? -0.078 30.376 8.881 1.00 48.82 196 HIS A CA 1
ATOM 1579 C C . HIS A 1 196 ? 1.279 30.538 8.197 1.00 55.61 196 HIS A C 1
ATOM 1580 O O . HIS A 1 196 ? 2.257 29.920 8.626 1.00 57.40 196 HIS A O 1
ATOM 1587 N N . THR A 1 197 ? 1.368 31.344 7.138 1.00 56.13 197 THR A N 1
ATOM 1588 C CA . THR A 1 197 ? 2.609 31.412 6.374 1.00 57.75 197 THR A CA 1
ATOM 1589 C C . THR A 1 197 ? 3.676 32.286 7.030 1.00 63.77 197 THR A C 1
ATOM 1590 O O . THR A 1 197 ? 4.731 32.499 6.420 1.00 65.57 197 THR A O 1
ATOM 1594 N N . HIS A 1 198 ? 3.419 32.806 8.234 1.00 66.19 198 HIS A N 1
ATOM 1595 C CA . HIS A 1 198 ? 4.422 33.443 9.089 1.00 73.94 198 HIS A CA 1
ATOM 1596 C C . HIS A 1 198 ? 4.871 34.818 8.598 1.00 80.61 198 HIS A C 1
ATOM 1597 O O . HIS A 1 198 ? 5.333 35.638 9.398 1.00 82.42 198 HIS A O 1
ATOM 1604 N N . ARG A 1 199 ? 4.742 35.090 7.300 1.00 83.67 199 ARG A N 1
ATOM 1605 C CA . ARG A 1 199 ? 5.288 36.305 6.691 1.00 83.78 199 ARG A CA 1
ATOM 1606 C C . ARG A 1 199 ? 4.198 37.370 6.618 1.00 73.55 199 ARG A C 1
ATOM 1607 O O . ARG A 1 199 ? 3.339 37.331 5.736 1.00 76.26 199 ARG A O 1
ATOM 1609 N N . GLU A 1 200 ? 4.253 38.338 7.535 1.00 63.96 200 GLU A N 1
ATOM 1610 C CA . GLU A 1 200 ? 3.273 39.419 7.551 1.00 60.36 200 GLU A CA 1
ATOM 1611 C C . GLU A 1 200 ? 3.399 40.279 6.298 1.00 63.28 200 GLU A C 1
ATOM 1612 O O . GLU A 1 200 ? 4.500 40.697 5.926 1.00 70.78 200 GLU A O 1
ATOM 1618 N N . ALA A 1 201 ? 2.267 40.546 5.647 1.00 57.69 201 ALA A N 1
ATOM 1619 C CA . ALA A 1 201 ? 2.286 41.203 4.346 1.00 55.62 201 ALA A CA 1
ATOM 1620 C C . ALA A 1 201 ? 0.900 41.733 4.007 1.00 59.05 201 ALA A C 1
ATOM 1621 O O . ALA A 1 201 ? -0.104 41.371 4.626 1.00 57.31 201 ALA A O 1
ATOM 1623 N N . ILE A 1 202 ? 0.869 42.609 3.003 1.00 62.10 202 ILE A N 1
ATOM 1624 C CA . ILE A 1 202 ? -0.359 43.114 2.400 1.00 61.50 202 ILE A CA 1
ATOM 1625 C C . ILE A 1 202 ? -0.099 43.175 0.902 1.00 64.13 202 ILE A C 1
ATOM 1626 O O . ILE A 1 202 ? 0.636 44.051 0.435 1.00 70.30 202 ILE A O 1
ATOM 1631 N N . HIS A 1 203 ? -0.686 42.248 0.152 1.00 63.07 203 HIS A N 1
ATOM 1632 C CA . HIS A 1 203 ? -0.503 42.170 -1.291 1.00 63.03 203 HIS A CA 1
ATOM 1633 C C . HIS A 1 203 ? -1.710 42.789 -1.983 1.00 63.52 203 HIS A C 1
ATOM 1634 O O . HIS A 1 203 ? -2.841 42.330 -1.791 1.00 63.40 203 HIS A O 1
ATOM 1641 N N . GLN A 1 204 ? -1.471 43.825 -2.784 1.00 66.33 204 GLN A N 1
ATOM 1642 C CA . GLN A 1 204 ? -2.543 44.490 -3.525 1.00 70.55 204 GLN A CA 1
ATOM 1643 C C . GLN A 1 204 ? -2.558 43.990 -4.970 1.00 76.77 204 GLN A C 1
ATOM 1644 O O . GLN A 1 204 ? -2.136 44.668 -5.907 1.00 85.58 204 GLN A O 1
ATOM 1647 N N . GLN A 1 205 ? -3.061 42.768 -5.133 1.00 75.54 205 GLN A N 1
ATOM 1648 C CA . GLN A 1 205 ? -3.262 42.190 -6.454 1.00 76.63 205 GLN A CA 1
ATOM 1649 C C . GLN A 1 205 ? -4.344 42.971 -7.209 1.00 77.62 205 GLN A C 1
ATOM 1650 O O . GLN A 1 205 ? -5.073 43.794 -6.643 1.00 75.83 205 GLN A O 1
ATOM 1653 N N . GLU A 1 206 ? -4.436 42.712 -8.516 1.00 79.21 206 GLU A N 1
ATOM 1654 C CA . GLU A 1 206 ? -5.398 43.430 -9.347 1.00 81.85 206 GLU A CA 1
ATOM 1655 C C . GLU A 1 206 ? -6.828 43.127 -8.918 1.00 80.92 206 GLU A C 1
ATOM 1656 O O . GLU A 1 206 ? -7.628 44.041 -8.686 1.00 85.07 206 GLU A O 1
ATOM 1658 N N . GLU A 1 207 ? -7.165 41.844 -8.794 1.00 75.00 207 GLU A N 1
ATOM 1659 C CA . GLU A 1 207 ? -8.539 41.463 -8.491 1.00 72.44 207 GLU A CA 1
ATOM 1660 C C . GLU A 1 207 ? -8.879 41.614 -7.013 1.00 72.78 207 GLU A C 1
ATOM 1661 O O . GLU A 1 207 ? -10.050 41.823 -6.675 1.00 76.19 207 GLU A O 1
ATOM 1664 N N . PHE A 1 208 ? -7.893 41.518 -6.122 1.00 66.66 208 PHE A N 1
ATOM 1665 C CA . PHE A 1 208 ? -8.186 41.472 -4.695 1.00 58.40 208 PHE A CA 1
ATOM 1666 C C . PHE A 1 208 ? -6.935 41.829 -3.908 1.00 50.66 208 PHE A C 1
ATOM 1667 O O . PHE A 1 208 ? -5.835 41.926 -4.456 1.00 49.21 208 PHE A O 1
ATOM 1675 N N . THR A 1 209 ? -7.119 42.013 -2.604 1.00 45.11 209 THR A N 1
ATOM 1676 C CA . THR A 1 209 ? -6.021 42.236 -1.675 1.00 48.72 209 THR A CA 1
ATOM 1677 C C . THR A 1 209 ? -5.968 41.068 -0.700 1.00 44.46 209 THR A C 1
ATOM 1678 O O . THR A 1 209 ? -7.006 40.636 -0.186 1.00 42.62 209 THR A O 1
ATOM 1682 N N . ARG A 1 210 ? -4.767 40.545 -0.471 1.00 46.30 210 ARG A N 1
ATOM 1683 C CA . ARG A 1 210 ? -4.543 39.417 0.427 1.00 47.00 210 ARG A CA 1
ATOM 1684 C C . ARG A 1 210 ? -3.724 39.907 1.613 1.00 50.53 210 ARG A C 1
ATOM 1685 O O . ARG A 1 210 ? -2.549 40.261 1.460 1.00 52.37 210 ARG A O 1
ATOM 1693 N N . ILE A 1 211 ? -4.346 39.922 2.788 1.00 49.45 211 ILE A N 1
ATOM 1694 C CA . ILE A 1 211 ? -3.688 40.327 4.025 1.00 49.53 211 ILE A CA 1
ATOM 1695 C C . ILE A 1 211 ? -3.180 39.083 4.741 1.00 49.15 211 ILE A C 1
ATOM 1696 O O . ILE A 1 211 ? -3.940 3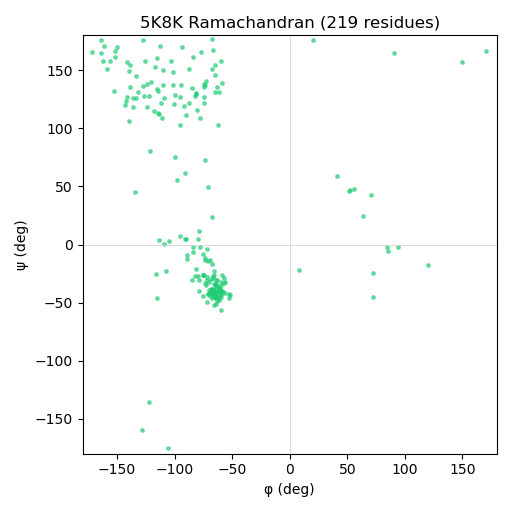8.135 4.970 1.00 47.43 211 ILE A O 1
ATOM 1701 N N . VAL A 1 212 ? -1.894 39.078 5.085 1.00 48.84 212 VAL A N 1
ATOM 1702 C CA . VAL A 1 212 ? -1.247 37.940 5.729 1.00 45.88 212 VAL A CA 1
ATOM 1703 C C . VAL A 1 212 ? -0.832 38.350 7.135 1.00 47.00 212 VAL A C 1
ATOM 1704 O O . VAL A 1 212 ? 0.053 39.199 7.305 1.00 41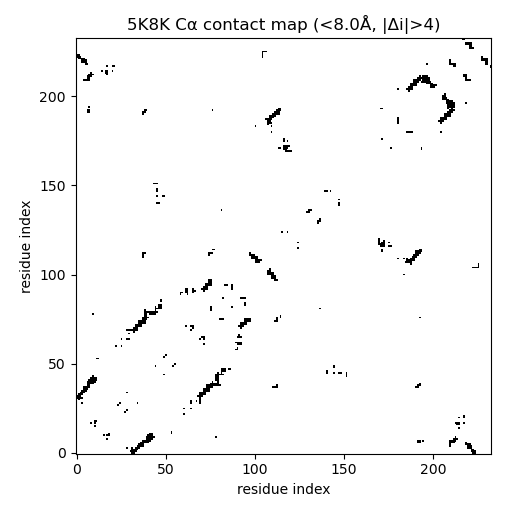.00 212 VAL A O 1
ATOM 1708 N N . LEU A 1 213 ? -1.462 37.748 8.141 1.00 47.62 213 LEU A N 1
ATOM 1709 C CA . LEU A 1 213 ? -1.059 37.971 9.522 1.00 47.09 213 LEU A CA 1
ATOM 1710 C C . LEU A 1 213 ? 0.239 37.223 9.792 1.00 52.05 213 LEU A C 1
ATOM 1711 O O . LEU A 1 213 ? 0.392 36.063 9.392 1.00 50.97 213 LEU A O 1
ATOM 1716 N N . GLY A 1 214 ? 1.179 37.890 10.472 1.00 52.47 214 GLY A N 1
ATOM 1717 C CA . GLY A 1 214 ? 2.464 37.287 10.756 1.00 56.48 214 GLY A CA 1
ATOM 1718 C C . GLY A 1 214 ? 2.517 36.607 12.115 1.00 57.66 214 GLY A C 1
ATOM 1719 O O . GLY A 1 214 ? 1.616 36.730 12.940 1.00 53.74 214 GLY A O 1
ATOM 1720 N N . ASP A 1 215 ? 3.603 35.869 12.332 1.00 62.98 215 ASP A N 1
ATOM 1721 C CA . ASP A 1 215 ? 3.857 35.270 13.634 1.00 64.41 215 ASP A CA 1
ATOM 1722 C C . ASP A 1 215 ? 4.152 36.349 14.668 1.00 64.46 215 ASP A C 1
ATOM 1723 O O . ASP A 1 215 ? 4.677 37.421 14.351 1.00 59.88 215 ASP A O 1
ATOM 1728 N N . TRP A 1 216 ? 3.819 36.053 15.920 1.00 65.97 216 TRP A N 1
ATOM 1729 C CA . TRP A 1 216 ? 4.228 36.890 17.039 1.00 66.43 216 TRP A CA 1
ATOM 1730 C C . TRP A 1 216 ? 5.608 36.438 17.506 1.00 71.27 216 TRP A C 1
ATOM 1731 O O . TRP A 1 216 ? 5.795 35.267 17.855 1.00 72.97 216 TRP A O 1
ATOM 1742 N N . ARG A 1 217 ? 6.572 37.353 17.497 1.00 72.85 217 ARG A N 1
ATOM 1743 C CA . ARG A 1 217 ? 7.869 37.109 18.110 1.00 76.77 217 ARG A CA 1
ATOM 1744 C C . ARG A 1 217 ? 8.038 38.020 19.320 1.00 73.88 217 ARG A C 1
ATOM 1745 O O . ARG A 1 217 ? 7.232 38.920 19.565 1.00 67.26 217 ARG A O 1
ATOM 1753 N N . LYS A 1 218 ? 9.101 37.762 20.090 1.00 71.58 218 LYS A N 1
ATOM 1754 C CA . LYS A 1 218 ? 9.256 38.393 21.399 1.00 72.57 218 LYS A CA 1
ATOM 1755 C C . LYS A 1 218 ? 9.244 39.915 21.317 1.00 74.06 218 LYS A C 1
ATOM 1756 O O . LYS A 1 218 ? 8.833 40.584 22.273 1.00 73.18 218 LYS A O 1
ATOM 1758 N N . ASN A 1 219 ? 9.678 40.480 20.192 1.00 77.46 219 ASN A N 1
ATOM 1759 C CA . ASN A 1 219 ? 9.759 41.924 20.028 1.00 81.26 219 ASN A CA 1
ATOM 1760 C C . ASN A 1 219 ? 8.651 42.488 19.146 1.00 80.44 219 ASN A C 1
ATOM 1761 O O . ASN A 1 219 ? 8.640 43.695 18.881 1.00 81.91 219 ASN A O 1
ATOM 1766 N N . TYR A 1 220 ? 7.717 41.656 18.683 1.00 78.92 220 TYR A N 1
ATOM 1767 C CA . TYR A 1 220 ? 6.707 42.139 17.750 1.00 77.78 220 TYR A CA 1
ATOM 1768 C C . TYR A 1 220 ? 5.426 41.328 17.875 1.00 72.95 220 TYR A C 1
ATOM 1769 O O . TYR A 1 220 ? 5.465 40.094 17.875 1.00 72.62 220 TYR A O 1
ATOM 1778 N N . ALA A 1 221 ? 4.297 42.027 17.968 1.00 68.61 221 ALA A N 1
ATOM 1779 C CA . ALA A 1 221 ? 2.972 41.419 17.928 1.00 63.85 221 ALA A CA 1
ATOM 1780 C C . ALA A 1 221 ? 2.288 41.848 16.638 1.00 63.89 221 ALA A C 1
ATOM 1781 O O . ALA A 1 221 ? 2.123 43.047 16.388 1.00 65.63 221 ALA A O 1
ATOM 1783 N N . SER A 1 222 ? 1.895 40.874 15.822 1.00 60.23 222 SER A N 1
ATOM 1784 C CA . SER A 1 222 ? 1.263 41.151 14.536 1.00 56.99 222 SER A CA 1
ATOM 1785 C C . SER A 1 222 ? -0.246 41.241 14.740 1.00 55.59 222 SER A C 1
ATOM 1786 O O . SER A 1 222 ? -0.905 40.235 15.024 1.00 53.99 222 SER A O 1
ATOM 1789 N N . ILE A 1 223 ? -0.793 42.447 14.590 1.00 55.03 223 ILE A N 1
ATOM 1790 C CA . ILE A 1 223 ? -2.196 42.727 14.878 1.00 53.40 223 ILE A CA 1
ATOM 1791 C C . ILE A 1 223 ? -2.758 43.583 13.754 1.00 50.62 223 ILE A C 1
ATOM 1792 O O . ILE A 1 223 ? -2.297 44.709 13.541 1.00 50.27 223 ILE A O 1
ATOM 1797 N N . LEU A 1 224 ? -3.763 43.067 13.052 1.00 50.67 224 LEU A N 1
ATOM 1798 C CA . LEU A 1 224 ? -4.438 43.819 12.005 1.00 48.55 224 LEU A CA 1
ATOM 1799 C C . LEU A 1 224 ? -5.676 44.502 12.571 1.00 49.29 224 LEU A C 1
ATOM 1800 O O . LEU A 1 224 ? -6.431 43.903 13.342 1.00 45.23 224 LEU A O 1
ATOM 1805 N N . LYS A 1 225 ? -5.878 45.760 12.184 1.00 50.81 225 LYS A N 1
ATOM 1806 C CA . LYS A 1 225 ? -6.994 46.559 12.673 1.00 56.74 225 LYS A CA 1
ATOM 1807 C C . LYS A 1 225 ? -7.758 47.145 11.495 1.00 55.03 225 LYS A C 1
ATOM 1808 O O . LYS A 1 225 ? -7.161 47.763 10.611 1.00 54.78 225 LYS A O 1
ATOM 1830 N N . ASP A 1 227 ? -11.358 49.543 10.687 1.00 53.25 227 ASP A N 1
ATOM 1831 C CA . ASP A 1 227 ? -12.346 50.421 11.304 1.00 61.16 227 ASP A CA 1
ATOM 1832 C C . ASP A 1 227 ? -13.432 50.788 10.299 1.00 61.73 227 ASP A C 1
ATOM 1833 O O . ASP A 1 227 ? -13.359 50.449 9.116 1.00 62.38 227 ASP A O 1
ATOM 1838 N N A GLU A 1 228 ? -14.456 51.483 10.811 0.44 62.64 228 GLU A N 1
ATOM 1839 N N B GLU A 1 228 ? -14.454 51.500 10.780 0.56 62.64 228 GLU A N 1
ATOM 1840 C CA A GLU A 1 228 ? -15.600 51.880 9.993 0.44 64.78 228 GLU A CA 1
ATOM 1841 C CA B GLU A 1 228 ? -15.601 51.813 9.936 0.56 64.73 228 GLU A CA 1
ATOM 1842 C C A GLU A 1 228 ? -15.177 52.659 8.758 0.44 66.52 228 GLU A C 1
ATOM 1843 C C B GLU A 1 228 ? -15.286 52.828 8.845 0.56 66.66 228 GLU A C 1
ATOM 1844 O O A GLU A 1 228 ? -15.828 52.562 7.711 0.44 65.76 228 GLU A O 1
ATOM 1845 O O B GLU A 1 228 ? -16.139 53.061 7.983 0.56 65.48 228 GLU A O 1
ATOM 1856 N N . SER A 1 229 ? -14.100 53.436 8.858 1.00 71.18 229 SER A N 1
ATOM 1857 C CA . SER A 1 229 ? -13.672 54.301 7.765 1.00 73.18 229 SER A CA 1
ATOM 1858 C C . SER A 1 229 ? -13.171 53.522 6.557 1.00 72.22 229 SER A C 1
ATOM 1859 O O . SER A 1 229 ? -12.820 54.142 5.546 1.00 72.78 229 SER A O 1
ATOM 1862 N N . GLY A 1 230 ? -13.130 52.192 6.633 1.00 66.16 230 GLY A N 1
ATOM 1863 C CA . GLY A 1 230 ? -12.655 51.371 5.545 1.00 65.20 230 GLY A CA 1
ATOM 1864 C C . GLY A 1 230 ? -11.159 51.181 5.495 1.00 67.75 230 GLY A C 1
ATOM 1865 O O . GLY A 1 230 ? -10.672 50.467 4.610 1.00 72.88 230 GLY A O 1
ATOM 1866 N N . GLU A 1 231 ? -10.411 51.795 6.402 1.00 66.42 231 GLU A N 1
ATOM 1867 C CA . GLU A 1 231 ? -8.973 51.594 6.426 1.00 66.02 231 GLU A CA 1
ATOM 1868 C C . GLU A 1 231 ? -8.626 50.326 7.198 1.00 63.39 231 GLU A C 1
ATOM 1869 O O . GLU A 1 231 ? -9.428 49.790 7.966 1.00 62.73 231 GLU A O 1
ATOM 1872 N N . PHE A 1 232 ? -7.411 49.842 6.963 1.00 62.17 232 PHE A N 1
ATOM 1873 C CA . PHE A 1 232 ? -6.882 48.723 7.725 1.00 59.26 232 PHE A CA 1
ATOM 1874 C C . PHE A 1 232 ? -5.362 48.773 7.678 1.00 57.95 232 PHE A C 1
ATOM 1875 O O . PHE A 1 232 ? -4.766 49.384 6.786 1.00 59.46 232 PHE A O 1
ATOM 1883 N N . GLY A 1 233 ? -4.749 48.123 8.655 1.00 56.30 233 GLY A N 1
ATOM 1884 C CA . GLY A 1 233 ? -3.307 48.090 8.742 1.00 57.07 233 GLY A CA 1
ATOM 1885 C C . GLY A 1 233 ? -2.892 47.493 10.067 1.00 59.74 233 GLY A C 1
ATOM 1886 O O . GLY A 1 233 ? -3.700 47.345 10.992 1.00 63.40 233 GLY A O 1
ATOM 1887 N N . PHE A 1 234 ? -1.612 47.156 10.146 1.00 58.67 234 PHE A N 1
ATOM 1888 C CA . PHE A 1 234 ? -1.100 46.479 11.323 1.00 61.60 234 PHE A CA 1
ATOM 1889 C C . PHE A 1 234 ? -0.738 47.495 12.401 1.00 67.94 234 PHE A C 1
ATOM 1890 O O . PHE A 1 234 ? -0.133 48.535 12.118 1.00 65.75 234 PHE A O 1
ATOM 1898 N N . ILE A 1 235 ? -1.150 47.208 13.636 1.00 74.07 235 ILE A N 1
ATOM 1899 C CA . ILE A 1 235 ? -0.758 48.020 14.780 1.00 76.28 235 ILE A CA 1
ATOM 1900 C C . ILE A 1 235 ? 0.762 47.936 14.903 1.00 83.41 235 ILE A C 1
ATOM 1901 O O . ILE A 1 235 ? 1.308 46.922 15.344 1.00 85.45 235 ILE A O 1
ATOM 1906 N N . LYS A 1 236 ? 1.447 48.991 14.475 1.00 86.40 236 LYS A N 1
ATOM 1907 C CA . LYS A 1 236 ? 2.864 49.131 14.773 1.00 91.28 236 LYS A CA 1
ATOM 1908 C C . LYS A 1 236 ? 3.041 49.476 16.249 1.00 93.25 236 LYS A C 1
ATOM 1909 O O . LYS A 1 236 ? 2.262 50.249 16.816 1.00 97.08 236 LYS A O 1
ATOM 1911 N N . ASP A 1 237 ? 4.070 48.894 16.865 1.00 89.69 237 ASP A N 1
ATOM 1912 C CA . ASP A 1 237 ? 4.289 48.936 18.318 1.00 89.82 237 ASP A CA 1
ATOM 1913 C C . ASP A 1 237 ? 3.114 48.355 19.093 1.00 88.12 237 ASP A C 1
ATOM 1914 O O . ASP A 1 237 ? 3.103 48.391 20.325 1.00 89.24 237 ASP A O 1
#

Organism: Haemophilus influenzae (strain ATCC 51907 / DSM 11121 / KW20 / Rd) (NCBI:txid71421)

B-factor: mean 58.85, std 16.1, range [23.17, 103.67]

Solvent-accessible surface area: 11318 Å² total

Sequence (233 aa):
KHSYFISDLHLSETQPELTALFVDFQNLAPQAERLYILGDLFDFWIGDDEQSALIQQVKDLIKFVSDQGVQCYFQHGNRDFLIGERFSKETGAQLLPDYQLITLYDKKILLCHGDTLCIDDEAYQQFRRRRVHQKWLQRLFLCLPLKVRVIIAEKKIRAKSNQDKQAKSQEIDVNQAFTAEKKVQEFGVNLLIHGHTHREAIHQQEEFTRIVLGDWRKNYASILKDEESGEFGFIKD